Protein AF-A0A8T5A117-F1 (afdb_monomer)

Radius of gyration: 20.55 Å; Cα contacts (8 Å, |Δi|>4): 189; chains: 1; bounding box: 48×37×54 Å

Foldseek 3Di:
DDQPCPVQQVAADPVDGPGGSCLQQDFDCPDDDVVDPPCPPCVCVLVVLQVQLVVQQVVVVVVCVVCVVVADDCDDSCVQAVCSNLLSVLSNLVSVLSVRNGLNSVLVSLVSNLVSVLVLLLVLVVCCVVPPVVSVVSPQNYHHHDRPDNDPDPPCCHSNHCVVVVVSVVVSVVVSVVSVVVSSVVSVVVVVVVD

pLDDT: mean 84.21, std 13.89, range [40.34, 97.62]

Secondary structure (DSSP, 8-state):
---TTGGGGTSBPTTSTT-BGGGGG--------TTS-TTTTTHHHHHHHHHHHHHHHHHHHHHHHHHTTT----STHHHH-S-HHHHHHHHHHHHHHHHHT-HHHHHHHHHHHHHHHHHHHHHHHHHHHHHTHHHHHHHHHS-SS-TT------GGG-TTSHHHHHHHHHHHHHHHHHHHHHHHHHHHHHHHH--

Structure (mmCIF, N/CA/C/O backbone):
data_AF-A0A8T5A117-F1
#
_entry.id   AF-A0A8T5A117-F1
#
loop_
_atom_site.group_PDB
_atom_site.id
_atom_site.type_symbol
_atom_site.label_atom_id
_atom_site.label_alt_id
_atom_site.label_comp_id
_atom_site.label_asym_id
_atom_site.label_entity_id
_atom_site.label_seq_id
_atom_site.pdbx_PDB_ins_code
_atom_site.Cartn_x
_atom_site.Cartn_y
_atom_site.Cartn_z
_atom_site.occupancy
_atom_site.B_iso_or_equiv
_atom_site.auth_seq_id
_atom_site.auth_comp_id
_atom_site.auth_asym_id
_atom_site.auth_atom_id
_atom_site.pdbx_PDB_model_num
ATOM 1 N N . MET A 1 1 ? 26.649 10.281 -15.485 1.00 42.56 1 MET A N 1
ATOM 2 C CA . MET A 1 1 ? 25.608 9.638 -14.651 1.00 42.56 1 MET A CA 1
ATOM 3 C C . MET A 1 1 ? 26.294 8.700 -13.674 1.00 42.56 1 MET A C 1
ATOM 5 O O . MET A 1 1 ? 26.803 7.670 -14.094 1.00 42.56 1 MET A O 1
ATOM 9 N N . THR A 1 2 ? 26.410 9.084 -12.405 1.00 40.34 2 THR A N 1
ATOM 10 C CA . THR A 1 2 ? 26.960 8.217 -11.357 1.00 40.34 2 THR A CA 1
ATOM 11 C C . THR A 1 2 ? 25.886 7.212 -10.956 1.00 40.34 2 THR A C 1
ATOM 13 O O . THR A 1 2 ? 24.814 7.569 -10.475 1.00 40.34 2 THR A O 1
ATOM 16 N N . TRP A 1 3 ? 26.143 5.945 -11.258 1.00 54.72 3 TRP A N 1
ATOM 17 C CA . TRP A 1 3 ? 25.236 4.836 -11.001 1.00 54.72 3 TRP A CA 1
ATOM 18 C C . TRP A 1 3 ? 25.306 4.471 -9.515 1.00 54.72 3 TRP A C 1
ATOM 20 O O . TRP A 1 3 ? 26.365 4.027 -9.075 1.00 54.72 3 TRP A O 1
ATOM 30 N N . PRO A 1 4 ? 24.225 4.613 -8.729 1.00 59.66 4 PRO A N 1
ATOM 31 C CA . PRO A 1 4 ? 24.294 4.348 -7.291 1.00 59.66 4 PRO A CA 1
ATOM 32 C C . PRO A 1 4 ? 24.543 2.867 -6.948 1.00 59.66 4 PRO A C 1
ATOM 34 O O . PRO A 1 4 ? 24.926 2.563 -5.826 1.00 59.66 4 PRO A O 1
ATOM 37 N N . TRP A 1 5 ? 24.369 1.946 -7.908 1.00 70.56 5 TRP A N 1
ATOM 38 C CA . TRP A 1 5 ? 24.382 0.495 -7.675 1.00 70.56 5 TRP A CA 1
ATOM 39 C C . TRP A 1 5 ? 25.186 -0.280 -8.733 1.00 70.56 5 TRP A C 1
ATOM 41 O O . TRP A 1 5 ? 24.721 -1.285 -9.264 1.00 70.56 5 TRP A O 1
ATOM 51 N N . ALA A 1 6 ? 26.383 0.201 -9.087 1.00 70.00 6 ALA A N 1
ATOM 52 C CA . ALA A 1 6 ? 27.213 -0.411 -10.135 1.00 70.00 6 ALA A CA 1
ATOM 53 C C . ALA A 1 6 ? 27.535 -1.900 -9.887 1.00 70.00 6 ALA A C 1
ATOM 55 O O . ALA A 1 6 ? 27.584 -2.671 -10.840 1.00 70.00 6 ALA A O 1
ATOM 56 N N . TRP A 1 7 ? 27.652 -2.311 -8.620 1.00 76.00 7 TRP A N 1
ATOM 57 C CA . TRP A 1 7 ? 27.938 -3.692 -8.211 1.00 76.00 7 TRP A CA 1
ATOM 58 C C . TRP A 1 7 ? 26.859 -4.711 -8.625 1.00 76.00 7 TRP A C 1
ATOM 60 O O . TRP A 1 7 ? 27.153 -5.897 -8.731 1.00 76.00 7 TRP A O 1
ATOM 70 N N . LEU A 1 8 ? 25.622 -4.279 -8.918 1.00 78.12 8 LEU A N 1
ATOM 71 C CA . LEU A 1 8 ? 24.568 -5.173 -9.428 1.00 78.12 8 LEU A CA 1
ATOM 72 C C . LEU A 1 8 ? 24.847 -5.679 -10.848 1.00 78.12 8 LEU A C 1
ATOM 74 O O . LEU A 1 8 ? 24.236 -6.654 -11.279 1.00 78.12 8 LEU A O 1
ATOM 78 N N . ARG A 1 9 ? 25.755 -5.027 -11.584 1.00 74.31 9 ARG A N 1
ATOM 79 C CA . ARG A 1 9 ? 26.206 -5.498 -12.897 1.00 74.31 9 ARG A CA 1
ATOM 80 C C . ARG A 1 9 ? 26.969 -6.811 -12.802 1.00 74.31 9 ARG A C 1
ATOM 82 O O . ARG A 1 9 ? 26.847 -7.628 -13.708 1.00 74.31 9 ARG A O 1
ATOM 89 N N . ASP A 1 10 ? 27.716 -6.982 -11.721 1.00 80.69 10 ASP A N 1
ATOM 90 C CA . ASP A 1 10 ? 28.627 -8.108 -11.531 1.00 80.69 10 ASP A CA 1
ATOM 91 C C . ASP A 1 10 ? 27.956 -9.257 -10.765 1.00 80.69 10 ASP A C 1
ATOM 93 O O . ASP A 1 10 ? 28.516 -10.346 -10.661 1.00 80.69 10 ASP A O 1
ATOM 97 N N . LEU A 1 11 ? 26.740 -9.035 -10.244 1.00 83.06 11 LEU A N 1
ATOM 98 C CA . LEU A 1 11 ? 25.967 -10.065 -9.563 1.00 83.06 11 LEU A CA 1
ATOM 99 C C . LEU A 1 11 ? 25.191 -10.912 -10.588 1.00 83.06 11 LEU A C 1
ATOM 101 O O . LEU A 1 11 ? 24.299 -10.368 -11.253 1.00 83.06 11 LEU A O 1
ATOM 105 N N . PRO A 1 12 ? 25.484 -12.219 -10.713 1.00 81.88 12 PRO A N 1
ATOM 106 C CA . PRO A 1 12 ? 24.764 -13.089 -11.632 1.00 81.88 12 PRO A CA 1
ATOM 107 C C . PRO A 1 12 ? 23.305 -13.247 -11.195 1.00 81.88 12 PRO A C 1
ATOM 109 O O . PRO A 1 12 ? 23.007 -13.329 -10.001 1.00 81.88 12 PRO A O 1
ATOM 112 N N . ASP A 1 13 ? 22.394 -13.296 -12.164 1.00 82.06 13 ASP A N 1
ATOM 113 C CA . ASP A 1 13 ? 20.991 -13.604 -11.910 1.00 82.06 13 ASP A CA 1
ATOM 114 C C . ASP A 1 13 ? 20.868 -15.100 -11.541 1.00 82.06 13 ASP A C 1
ATOM 116 O O . ASP A 1 13 ? 21.205 -15.966 -12.354 1.00 82.06 13 ASP A O 1
ATOM 120 N N . PRO A 1 14 ? 20.409 -15.443 -10.322 1.00 81.56 14 PRO A N 1
ATOM 121 C CA . PRO A 1 14 ? 20.326 -16.832 -9.876 1.00 81.56 14 PRO A CA 1
ATOM 122 C C . PRO A 1 14 ? 19.284 -17.651 -10.650 1.00 81.56 14 PRO A C 1
ATOM 124 O O . PRO A 1 14 ? 19.336 -18.879 -10.620 1.00 81.56 14 PRO A O 1
ATOM 127 N N . LEU A 1 15 ? 18.332 -16.995 -11.320 1.00 79.56 15 LEU A N 1
ATOM 128 C CA . LEU A 1 15 ? 17.285 -17.650 -12.103 1.00 79.56 15 LEU A CA 1
ATOM 129 C C . LEU A 1 15 ? 17.668 -17.787 -13.584 1.00 79.56 15 LEU A C 1
ATOM 131 O O . LEU A 1 15 ? 17.101 -18.630 -14.279 1.00 79.56 15 LEU A O 1
ATOM 135 N N . HIS A 1 16 ? 18.629 -16.991 -14.064 1.00 78.44 16 HIS A N 1
ATOM 136 C CA . HIS A 1 16 ? 19.031 -16.936 -15.470 1.00 78.44 16 HIS A CA 1
ATOM 137 C C . HIS A 1 16 ? 20.563 -16.892 -15.621 1.00 78.44 16 HIS A C 1
ATOM 139 O O . HIS A 1 16 ? 21.166 -15.816 -15.580 1.00 78.44 16 HIS A O 1
ATOM 145 N N . PRO A 1 17 ? 21.212 -18.052 -15.841 1.00 77.25 17 PRO A N 1
ATOM 146 C CA . PRO A 1 17 ? 22.658 -18.123 -16.031 1.00 77.25 17 PRO A CA 1
ATOM 147 C C . PRO A 1 17 ? 23.132 -17.255 -17.206 1.00 77.25 17 PRO A C 1
ATOM 149 O O . PRO A 1 17 ? 22.614 -17.369 -18.315 1.00 77.25 17 PRO A O 1
ATOM 152 N N . GLY A 1 18 ? 24.142 -16.412 -16.970 1.00 75.69 18 GLY A N 1
ATOM 153 C CA . GLY A 1 18 ? 24.738 -15.532 -17.987 1.00 75.69 18 GLY A CA 1
ATOM 154 C C . GLY A 1 18 ? 24.174 -14.108 -18.024 1.00 75.69 18 GLY A C 1
ATOM 155 O O . GLY A 1 18 ? 24.723 -13.256 -18.721 1.00 75.69 18 GLY A O 1
ATOM 156 N N . GLU A 1 19 ? 23.133 -13.821 -17.245 1.00 80.12 19 GLU A N 1
ATOM 157 C CA . GLU A 1 19 ? 22.611 -12.469 -17.049 1.00 80.12 19 GLU A CA 1
ATOM 158 C C . GLU A 1 19 ? 22.973 -11.928 -15.664 1.00 80.12 19 GLU A C 1
ATOM 160 O O . GLU A 1 19 ? 23.354 -12.678 -14.765 1.00 80.12 19 GLU A O 1
ATOM 165 N N . SER A 1 20 ? 22.857 -10.611 -15.482 1.00 83.94 20 SER A N 1
ATOM 166 C CA . SER A 1 20 ? 23.067 -9.964 -14.188 1.00 83.94 20 SER A CA 1
ATOM 167 C C . SER A 1 20 ? 21.813 -9.273 -13.679 1.00 83.94 20 SER A C 1
ATOM 169 O O . SER A 1 20 ? 20.955 -8.840 -14.453 1.00 83.94 20 SER A O 1
ATOM 171 N N . LEU A 1 21 ? 21.743 -9.082 -12.360 1.00 83.62 21 LEU A N 1
ATOM 172 C CA . LEU A 1 21 ? 20.653 -8.361 -11.687 1.00 83.62 21 LEU A CA 1
ATOM 173 C C . LEU A 1 21 ? 20.571 -6.868 -12.050 1.00 83.62 21 LEU A C 1
ATOM 175 O O . LEU A 1 21 ? 19.737 -6.131 -11.522 1.00 83.62 21 LEU A O 1
ATOM 179 N N . TYR A 1 22 ? 21.406 -6.402 -12.975 1.00 81.75 22 TYR A N 1
ATOM 180 C CA . TYR A 1 22 ? 21.431 -5.029 -13.457 1.00 81.75 22 TYR A CA 1
ATOM 181 C C . TYR A 1 22 ? 20.071 -4.542 -13.982 1.00 81.75 22 TYR A C 1
ATOM 183 O O . TYR A 1 22 ? 19.750 -3.356 -13.848 1.00 81.75 22 TYR A O 1
ATOM 191 N N . TRP A 1 23 ? 19.240 -5.448 -14.512 1.00 82.69 23 TRP A N 1
ATOM 192 C CA . TRP A 1 23 ? 17.891 -5.133 -14.993 1.00 82.69 23 TRP A CA 1
ATOM 193 C C . TRP A 1 23 ? 17.005 -4.483 -13.914 1.00 82.69 23 TRP A C 1
ATOM 195 O O . TRP A 1 23 ? 16.170 -3.645 -14.247 1.00 82.69 23 TRP A O 1
ATOM 205 N N . LEU A 1 24 ? 17.243 -4.751 -12.622 1.00 83.44 24 LEU A N 1
ATOM 206 C CA . LEU A 1 24 ? 16.527 -4.122 -11.501 1.00 83.44 24 LEU A CA 1
ATOM 207 C C . LEU A 1 24 ? 16.692 -2.598 -11.444 1.00 83.44 24 LEU A C 1
ATOM 209 O O . LEU A 1 24 ? 15.830 -1.884 -10.923 1.00 83.44 24 LEU A O 1
ATOM 213 N N . THR A 1 25 ? 17.815 -2.107 -11.965 1.00 81.00 25 THR A N 1
ATOM 214 C CA . THR A 1 25 ? 18.187 -0.688 -11.954 1.00 81.00 25 THR A CA 1
ATOM 215 C C . THR A 1 25 ? 17.845 0.035 -13.246 1.00 81.00 25 THR A C 1
ATOM 217 O O . THR A 1 25 ? 18.015 1.254 -13.306 1.00 81.00 25 THR A O 1
ATOM 220 N N . TYR A 1 26 ? 17.360 -0.695 -14.256 1.00 77.38 26 TYR A N 1
ATOM 221 C CA . TYR A 1 26 ? 17.011 -0.131 -15.549 1.00 77.38 26 TYR A CA 1
ATOM 222 C C . TYR A 1 26 ? 15.948 0.952 -15.362 1.00 77.38 26 TYR A C 1
ATOM 224 O O . TYR A 1 26 ? 14.815 0.680 -14.966 1.00 77.38 26 TYR A O 1
ATOM 232 N N . ALA A 1 27 ? 16.348 2.200 -15.594 1.00 70.06 27 ALA A N 1
ATOM 233 C CA . ALA A 1 27 ? 15.443 3.331 -15.595 1.00 70.06 27 ALA A CA 1
ATOM 234 C C . ALA A 1 27 ? 14.897 3.475 -17.011 1.00 70.06 27 ALA A C 1
ATOM 236 O O . ALA A 1 27 ? 15.657 3.718 -17.949 1.00 70.06 27 ALA A O 1
ATOM 237 N N . VAL A 1 28 ? 13.585 3.317 -17.169 1.00 66.31 28 VAL A N 1
ATOM 238 C CA . VAL A 1 28 ? 12.944 3.488 -18.472 1.00 66.31 28 VAL A CA 1
ATOM 239 C C . VAL A 1 28 ? 13.025 4.966 -18.863 1.00 66.31 28 VAL A C 1
ATOM 241 O O . VAL A 1 28 ? 12.300 5.813 -18.343 1.00 66.31 28 VAL A O 1
ATOM 244 N N . HIS A 1 29 ? 13.941 5.292 -19.772 1.00 60.66 29 HIS A N 1
ATOM 245 C CA . HIS A 1 29 ? 14.070 6.620 -20.362 1.00 60.66 29 HIS A CA 1
ATOM 246 C C . HIS A 1 29 ? 13.230 6.678 -21.640 1.00 60.66 29 HIS A C 1
ATOM 248 O O . HIS A 1 29 ? 13.731 6.458 -22.735 1.00 60.66 29 HIS A O 1
ATOM 254 N N . LEU A 1 30 ? 11.928 6.952 -21.510 1.00 56.47 30 LEU A N 1
ATOM 255 C CA . LEU A 1 30 ? 11.085 7.281 -22.670 1.00 56.47 30 LEU A CA 1
ATOM 256 C C . LEU A 1 30 ? 11.658 8.553 -23.312 1.00 56.47 30 LEU A C 1
ATOM 258 O O . LEU A 1 30 ? 11.729 9.545 -22.606 1.00 56.47 30 LEU A O 1
ATOM 262 N N . GLY A 1 31 ? 12.131 8.542 -24.560 1.00 49.09 31 GLY A N 1
ATOM 263 C CA . GLY A 1 31 ? 12.836 9.684 -25.171 1.00 49.09 31 GLY A CA 1
ATOM 264 C C . GLY A 1 31 ? 12.087 11.026 -25.088 1.00 49.09 31 GLY A C 1
ATOM 265 O O . GLY A 1 31 ? 10.868 11.067 -24.918 1.00 49.09 31 GLY A O 1
ATOM 266 N N . ASP A 1 32 ? 12.820 12.135 -25.194 1.00 50.19 32 ASP A N 1
ATOM 267 C CA . ASP A 1 32 ? 12.253 13.487 -25.186 1.00 50.19 32 ASP A CA 1
ATOM 268 C C . ASP A 1 32 ? 11.422 13.723 -26.459 1.00 50.19 32 ASP A C 1
ATOM 270 O O . ASP A 1 32 ? 11.935 14.120 -27.501 1.00 50.19 32 ASP A O 1
ATOM 274 N N . SER A 1 33 ? 10.117 13.444 -26.401 1.00 50.78 33 SER A N 1
ATOM 275 C CA . SER A 1 33 ? 9.189 13.785 -27.480 1.00 50.78 33 SER A CA 1
ATOM 276 C C . SER A 1 33 ? 8.900 15.299 -27.461 1.00 50.78 33 SER A C 1
ATOM 278 O O . SER A 1 33 ? 8.363 15.778 -26.457 1.00 50.78 33 SER A O 1
ATOM 280 N N . PRO A 1 34 ? 9.160 16.055 -28.547 1.00 52.06 34 PRO A N 1
ATOM 281 C CA . PRO A 1 34 ? 8.985 17.515 -28.589 1.00 52.06 34 PRO A CA 1
ATOM 282 C C . PRO A 1 34 ? 7.540 17.999 -28.373 1.00 52.06 34 PRO A C 1
ATOM 284 O O . PRO A 1 34 ? 7.316 19.163 -28.065 1.00 52.06 34 PRO A O 1
ATOM 287 N N . LEU A 1 35 ? 6.555 17.114 -28.552 1.00 49.84 35 LEU A N 1
ATOM 288 C CA . LEU A 1 35 ? 5.125 17.437 -28.497 1.00 49.84 35 LEU A CA 1
ATOM 289 C C . LEU A 1 35 ? 4.527 17.394 -27.079 1.00 49.84 35 LEU A C 1
ATOM 291 O O . LEU A 1 35 ? 3.438 17.918 -26.867 1.00 49.84 35 LEU A O 1
ATOM 295 N N . LEU A 1 36 ? 5.219 16.793 -26.106 1.00 46.81 36 LEU A N 1
ATOM 296 C CA . LEU A 1 36 ? 4.757 16.664 -24.719 1.00 46.81 36 LEU A CA 1
ATOM 297 C C . LEU A 1 36 ? 5.886 17.087 -23.766 1.00 46.81 36 LEU A C 1
ATOM 299 O O . LEU A 1 36 ? 6.664 16.238 -23.321 1.00 46.81 36 LEU A O 1
ATOM 303 N N . PRO A 1 37 ? 6.015 18.392 -23.456 1.00 45.44 37 PRO A N 1
ATOM 304 C CA . PRO A 1 37 ? 7.042 18.862 -22.543 1.00 45.44 37 PRO A CA 1
ATOM 305 C C . PRO A 1 37 ? 6.820 18.271 -21.144 1.00 45.44 37 PRO A C 1
ATOM 307 O O . PRO A 1 37 ? 5.696 17.977 -20.735 1.00 45.44 37 PRO A O 1
ATOM 310 N N . SER A 1 38 ? 7.935 18.097 -20.439 1.00 49.31 38 SER A N 1
ATOM 311 C CA . SER A 1 38 ? 8.196 17.465 -19.130 1.00 49.31 38 SER A CA 1
ATOM 312 C C . SER A 1 38 ? 7.119 17.481 -18.025 1.00 49.31 38 SER A C 1
ATOM 314 O O . SER A 1 38 ? 7.213 16.675 -17.102 1.00 49.31 38 SER A O 1
ATOM 316 N N . LEU A 1 39 ? 6.085 18.318 -18.104 1.00 42.50 39 LEU A N 1
ATOM 317 C CA . LEU A 1 39 ? 4.919 18.319 -17.214 1.00 42.50 39 LEU A CA 1
ATOM 318 C C . LEU A 1 39 ? 3.983 17.111 -17.424 1.00 42.50 39 LEU A C 1
ATOM 320 O O . LEU A 1 39 ? 3.359 16.660 -16.467 1.00 42.50 39 LEU A O 1
ATOM 324 N N . PHE A 1 40 ? 3.904 16.552 -18.638 1.00 47.09 40 PHE A N 1
ATOM 325 C CA . PHE A 1 40 ? 2.888 15.547 -19.007 1.00 47.09 40 PHE A CA 1
ATOM 326 C C . PHE A 1 40 ? 3.376 14.087 -19.046 1.00 47.09 40 PHE A C 1
ATOM 328 O O . PHE A 1 40 ? 2.589 13.189 -19.334 1.00 47.09 40 PHE A O 1
ATOM 335 N N . ARG A 1 41 ? 4.660 13.821 -18.759 1.00 56.53 41 ARG A N 1
ATOM 336 C CA . ARG A 1 41 ? 5.264 12.493 -18.996 1.00 56.53 41 ARG A CA 1
ATOM 337 C C . ARG A 1 41 ? 4.759 11.413 -18.036 1.00 56.53 41 ARG A C 1
ATOM 339 O O . ARG A 1 41 ? 4.473 10.328 -18.501 1.00 56.53 41 ARG A O 1
ATOM 346 N N . TRP A 1 42 ? 4.635 11.750 -16.752 1.00 57.16 42 TRP A N 1
ATOM 347 C CA . TRP A 1 42 ? 4.055 10.999 -15.611 1.00 57.16 42 TRP A CA 1
ATOM 348 C C . TRP A 1 42 ? 3.937 11.925 -14.380 1.00 57.16 42 TRP A C 1
ATOM 350 O O . TRP A 1 42 ? 3.168 11.617 -13.474 1.00 57.16 42 TRP A O 1
ATOM 360 N N . GLY A 1 43 ? 4.619 13.089 -14.419 1.00 64.69 43 GLY A N 1
ATOM 361 C CA . GLY A 1 43 ? 4.720 14.122 -13.380 1.00 64.69 43 GLY A CA 1
ATOM 362 C C . GLY A 1 43 ? 3.426 14.430 -12.640 1.00 64.69 43 GLY A C 1
ATOM 363 O O . GLY A 1 43 ? 3.424 14.513 -11.414 1.00 64.69 43 GLY A O 1
ATOM 364 N N . VAL A 1 44 ? 2.314 14.571 -13.365 1.00 78.50 44 VAL A N 1
ATOM 365 C CA . VAL A 1 44 ? 1.003 14.821 -12.750 1.00 78.50 44 VAL A CA 1
ATOM 366 C C . VAL A 1 44 ? 0.523 13.611 -11.952 1.00 78.50 44 VAL A C 1
ATOM 368 O O . VAL A 1 44 ? 0.051 13.796 -10.838 1.00 78.50 44 VAL A O 1
ATOM 371 N N . LEU A 1 45 ? 0.668 12.383 -12.463 1.00 85.69 45 LEU A N 1
ATOM 372 C CA . LEU A 1 45 ? 0.214 11.176 -11.770 1.00 85.69 45 LEU A CA 1
ATOM 373 C C . LEU A 1 45 ? 1.078 10.863 -10.547 1.00 85.69 45 LEU A C 1
ATOM 375 O O . LEU A 1 45 ? 0.529 10.661 -9.466 1.00 85.69 45 LEU A O 1
ATOM 379 N N . ASP A 1 46 ? 2.407 10.827 -10.682 1.00 85.06 46 ASP A N 1
ATOM 380 C CA . ASP A 1 46 ? 3.276 10.534 -9.537 1.00 85.06 46 ASP A CA 1
ATOM 381 C C . ASP A 1 46 ? 3.192 11.631 -8.472 1.00 85.06 46 ASP A C 1
ATOM 383 O O . ASP A 1 46 ? 3.138 11.323 -7.278 1.00 85.06 46 ASP A O 1
ATOM 387 N N . SER A 1 47 ? 3.094 12.900 -8.882 1.00 87.88 47 SER A N 1
ATOM 388 C CA . SER A 1 47 ? 2.894 14.004 -7.942 1.00 87.88 47 SER A CA 1
ATOM 389 C C . SER A 1 47 ? 1.513 13.951 -7.308 1.00 87.88 47 SER A C 1
ATOM 391 O O . SER A 1 47 ? 1.422 14.117 -6.097 1.00 87.88 47 SER A O 1
ATOM 393 N N . ALA A 1 48 ? 0.453 13.653 -8.067 1.00 91.44 48 ALA A N 1
ATOM 394 C CA . ALA A 1 48 ? -0.889 13.489 -7.515 1.00 91.44 48 ALA A CA 1
ATOM 395 C C . ALA A 1 48 ? -0.928 12.353 -6.490 1.00 91.44 48 ALA A C 1
ATOM 397 O O . ALA A 1 48 ? -1.403 12.568 -5.381 1.00 91.44 48 ALA A O 1
ATOM 398 N N . LEU A 1 49 ? -0.375 11.177 -6.808 1.00 93.38 49 LEU A N 1
ATOM 399 C CA . LEU A 1 49 ? -0.291 10.044 -5.881 1.00 93.38 49 LEU A CA 1
ATOM 400 C C . LEU A 1 49 ? 0.511 10.394 -4.624 1.00 93.38 49 LEU A C 1
ATOM 402 O O . LEU A 1 49 ? 0.072 10.105 -3.511 1.00 93.38 49 LEU A O 1
ATOM 406 N N . THR A 1 50 ? 1.657 11.057 -4.791 1.00 93.31 50 THR A N 1
ATOM 407 C CA . THR A 1 50 ? 2.528 11.444 -3.675 1.00 93.31 50 THR A CA 1
ATOM 408 C C . THR A 1 50 ? 1.859 12.485 -2.780 1.00 93.31 50 THR A C 1
ATOM 410 O O . THR A 1 50 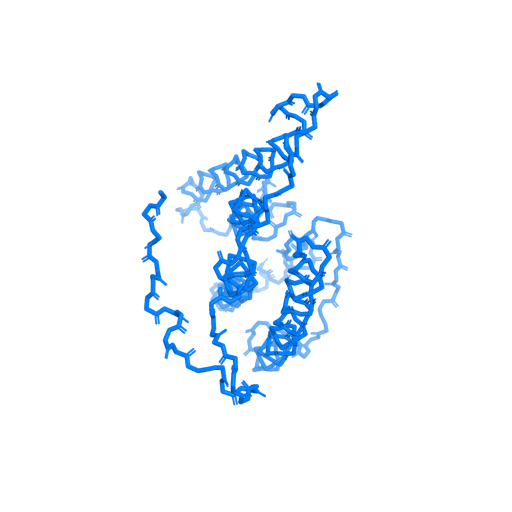? 1.844 12.321 -1.561 1.00 93.31 50 THR A O 1
ATOM 413 N N . VAL A 1 51 ? 1.279 13.542 -3.356 1.00 95.19 51 VAL A N 1
ATOM 414 C CA . VAL A 1 51 ? 0.596 14.615 -2.617 1.00 95.19 51 VAL A CA 1
ATOM 415 C C . VAL A 1 51 ? -0.668 14.086 -1.946 1.00 95.19 51 VAL A C 1
ATOM 417 O O . VAL A 1 51 ? -0.859 14.324 -0.757 1.00 95.19 51 VAL A O 1
ATOM 420 N N . LEU A 1 52 ? -1.494 13.317 -2.661 1.00 95.94 52 LEU A N 1
ATOM 421 C CA . LEU A 1 52 ? -2.707 12.715 -2.110 1.00 95.94 52 LEU A CA 1
ATOM 422 C C . LEU A 1 52 ? -2.376 11.736 -0.979 1.00 95.94 52 LEU A C 1
ATOM 424 O O . LEU A 1 52 ? -2.967 11.819 0.095 1.00 95.94 52 LEU A O 1
ATOM 428 N N . GLY A 1 53 ? -1.405 10.843 -1.191 1.00 96.25 53 GLY A N 1
ATOM 429 C CA . GLY A 1 53 ? -0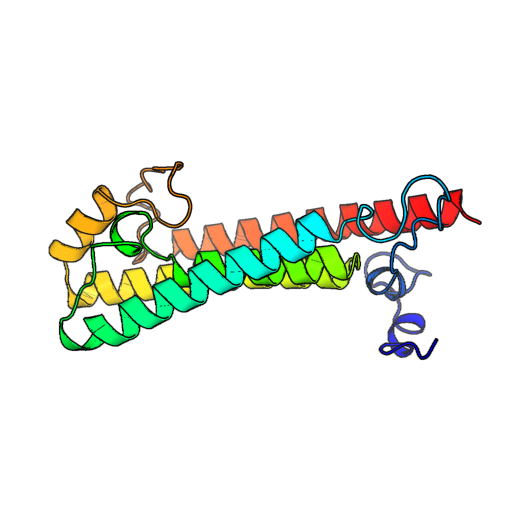.943 9.904 -0.172 1.00 96.25 53 GLY A CA 1
ATOM 430 C C . GLY A 1 53 ? -0.396 10.616 1.066 1.00 96.25 53 GLY A C 1
ATOM 431 O O . GLY A 1 53 ? -0.760 10.264 2.188 1.00 96.25 53 GLY A O 1
ATOM 432 N N . SER A 1 54 ? 0.398 11.675 0.867 1.00 97.31 54 SER A N 1
ATOM 433 C CA . SER A 1 54 ? 0.923 12.514 1.953 1.00 97.31 54 SER A CA 1
ATOM 434 C C . SER A 1 54 ? -0.197 13.201 2.728 1.00 97.31 54 SER A C 1
ATOM 436 O O . SER A 1 54 ? -0.208 13.150 3.954 1.00 97.31 54 SER A O 1
ATOM 438 N N . ALA A 1 55 ? -1.157 13.813 2.031 1.00 97.31 55 ALA A N 1
ATOM 439 C CA . ALA A 1 55 ? -2.286 14.495 2.651 1.00 97.31 55 ALA A CA 1
ATOM 440 C C . ALA A 1 55 ? -3.128 13.524 3.488 1.00 97.31 55 ALA A C 1
ATOM 442 O O . ALA A 1 55 ? -3.384 13.795 4.659 1.00 97.31 55 ALA A O 1
ATOM 443 N N . ILE A 1 56 ? -3.480 12.357 2.932 1.00 96.31 56 ILE A N 1
ATOM 444 C CA . ILE A 1 56 ? -4.220 11.312 3.653 1.00 96.31 56 ILE A CA 1
ATOM 445 C C . ILE A 1 56 ? -3.442 10.856 4.889 1.00 96.31 56 ILE A C 1
ATOM 447 O O . ILE A 1 56 ? -4.016 10.800 5.977 1.00 96.31 56 ILE A O 1
ATOM 451 N N . PHE A 1 57 ? -2.146 10.556 4.743 1.00 97.31 57 PHE A N 1
ATOM 452 C CA . PHE A 1 57 ? -1.306 10.121 5.857 1.00 97.31 57 PHE A CA 1
ATOM 453 C C . PHE A 1 57 ? -1.249 11.177 6.962 1.00 97.31 57 PHE A C 1
ATOM 455 O O . PHE A 1 57 ? -1.544 10.860 8.111 1.00 97.31 57 PHE A O 1
ATOM 462 N N . ILE A 1 58 ? -0.934 12.429 6.621 1.00 97.62 58 ILE A N 1
ATOM 463 C CA . ILE A 1 58 ? -0.818 13.527 7.588 1.00 97.62 58 ILE A CA 1
ATOM 464 C C . ILE A 1 58 ? -2.155 13.747 8.295 1.00 97.62 58 ILE A C 1
ATOM 466 O O . ILE A 1 58 ? -2.198 13.782 9.522 1.00 97.62 58 ILE A O 1
ATOM 470 N N . SER A 1 59 ? -3.262 13.848 7.557 1.00 96.31 59 SER A N 1
ATOM 471 C CA . SER A 1 59 ? -4.584 14.054 8.154 1.00 96.31 59 SER A CA 1
ATOM 472 C C . SER A 1 59 ? -4.989 12.900 9.075 1.00 96.31 59 SER A C 1
ATOM 474 O O . SER A 1 59 ? -5.477 13.141 10.180 1.00 96.31 59 SER A O 1
ATOM 476 N N . ALA A 1 60 ? -4.757 11.652 8.663 1.00 95.12 60 ALA A N 1
ATOM 477 C CA . ALA A 1 60 ? -5.058 10.472 9.466 1.00 95.12 60 ALA A CA 1
ATOM 478 C C . ALA A 1 60 ? -4.163 10.362 10.708 1.00 95.12 60 ALA A C 1
ATOM 480 O O . ALA A 1 60 ? -4.636 10.012 11.788 1.00 95.12 60 ALA A O 1
ATOM 481 N N . PHE A 1 61 ? -2.881 10.694 10.570 1.00 95.31 61 PHE A N 1
ATOM 482 C CA . PHE A 1 61 ? -1.921 10.695 11.665 1.00 95.31 61 PHE A CA 1
ATOM 483 C C . PHE A 1 61 ? -2.248 11.775 12.698 1.00 95.31 61 PHE A C 1
ATOM 485 O O . PHE A 1 61 ? -2.271 11.499 13.893 1.00 95.31 61 PHE A O 1
ATOM 492 N N . LEU A 1 62 ? -2.604 12.982 12.253 1.00 95.12 62 LEU A N 1
ATOM 493 C CA . LEU A 1 62 ? -3.055 14.055 13.141 1.00 95.12 62 LEU A CA 1
ATOM 494 C C . LEU A 1 62 ? -4.365 13.704 13.855 1.00 95.12 62 LEU A C 1
ATOM 496 O O . LEU A 1 62 ? -4.506 13.994 15.042 1.00 95.12 62 LEU A O 1
ATOM 500 N N . ALA A 1 63 ? -5.319 13.076 13.160 1.00 92.88 63 ALA A N 1
ATOM 501 C CA . ALA A 1 63 ? -6.557 12.602 13.778 1.00 92.88 63 ALA A CA 1
ATOM 502 C C . ALA A 1 63 ? -6.275 11.550 14.861 1.00 92.88 63 ALA A C 1
ATOM 504 O O . ALA A 1 63 ? -6.823 11.626 15.960 1.00 92.88 63 ALA A O 1
ATOM 505 N N . TRP A 1 64 ? -5.362 10.621 14.581 1.00 93.25 64 TRP A N 1
ATOM 506 C CA . TRP A 1 64 ? -4.926 9.618 15.546 1.00 93.25 64 TRP A CA 1
ATOM 507 C C . TRP A 1 64 ? -4.225 10.225 16.759 1.00 93.25 64 TRP A C 1
ATOM 509 O O . TRP A 1 64 ? -4.588 9.902 17.883 1.00 93.25 64 TRP A O 1
ATOM 519 N N . LEU A 1 65 ? -3.292 11.161 16.556 1.00 92.62 65 LEU A N 1
ATOM 520 C CA . LEU A 1 65 ? -2.605 11.854 17.650 1.00 92.62 65 LEU A CA 1
ATOM 521 C C . LEU A 1 65 ? -3.577 12.586 18.582 1.00 92.62 65 LEU A C 1
ATOM 523 O O . LEU A 1 65 ? -3.368 12.611 19.792 1.00 92.62 65 LEU A O 1
ATOM 527 N N . LYS A 1 66 ? -4.643 13.177 18.033 1.00 90.62 66 LYS A N 1
ATOM 528 C CA . LYS A 1 66 ? -5.679 13.839 18.837 1.00 90.62 66 LYS A CA 1
ATOM 529 C C . LYS A 1 66 ? -6.508 12.830 19.633 1.00 90.62 66 LYS A C 1
ATOM 531 O O . LYS A 1 66 ? -6.718 13.032 20.824 1.00 90.62 66 LYS A O 1
ATOM 536 N N . GLY A 1 67 ? -6.933 11.738 18.998 1.00 85.44 67 GLY A N 1
ATOM 537 C CA . GLY A 1 67 ? -7.815 10.745 19.616 1.00 85.44 67 GLY A CA 1
ATOM 538 C C . GLY A 1 67 ? -7.110 9.653 20.428 1.00 85.44 67 GLY A C 1
ATOM 539 O O . GLY A 1 67 ? -7.784 8.885 21.109 1.00 85.44 67 GLY A O 1
ATOM 540 N N . MET A 1 68 ? 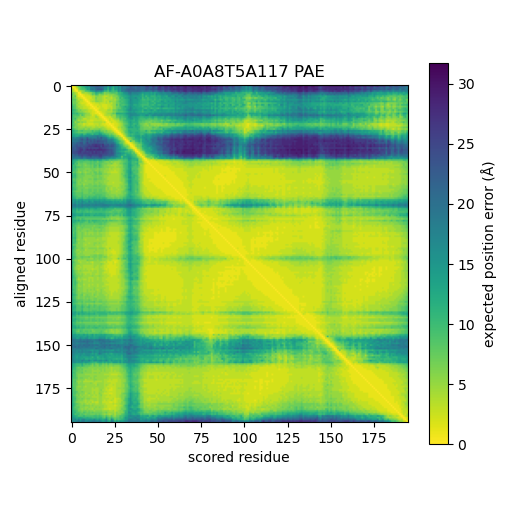-5.773 9.564 20.415 1.00 83.94 68 MET A N 1
ATOM 541 C CA . MET A 1 68 ? -5.046 8.466 21.078 1.00 83.94 68 MET A CA 1
ATOM 542 C C . MET A 1 68 ? -5.298 8.392 22.592 1.00 83.94 68 MET A C 1
ATOM 544 O O . MET A 1 68 ? -5.196 7.318 23.181 1.00 83.94 68 MET A O 1
ATOM 548 N N . LYS A 1 69 ? -5.635 9.522 23.230 1.00 82.88 69 LYS A N 1
ATOM 549 C CA . LYS A 1 69 ? -5.978 9.586 24.661 1.00 82.88 69 LYS A CA 1
ATOM 550 C C . LYS A 1 69 ? -7.427 9.182 24.950 1.00 82.88 69 LYS A C 1
ATOM 552 O O . LYS A 1 69 ? -7.734 8.801 26.073 1.00 82.88 69 LYS A O 1
ATOM 557 N N . GLU A 1 70 ? -8.300 9.267 23.951 1.00 80.44 70 GLU A N 1
ATOM 558 C CA . GLU A 1 70 ? -9.743 9.012 24.062 1.00 80.44 70 GLU A CA 1
ATOM 559 C C . GLU A 1 70 ? -10.095 7.537 23.795 1.00 80.44 70 GLU A C 1
ATOM 561 O O . GLU A 1 70 ? -11.192 7.075 24.113 1.00 80.44 70 GLU A O 1
ATOM 566 N N . GLY A 1 71 ? -9.144 6.762 23.263 1.00 87.12 71 GLY A N 1
ATOM 567 C CA . GLY A 1 71 ? -9.277 5.329 23.029 1.00 87.12 71 GLY A CA 1
ATOM 568 C C . GLY A 1 71 ? -9.584 4.995 21.571 1.00 87.12 71 GLY A C 1
ATOM 569 O O . GLY A 1 71 ? -8.835 5.370 20.674 1.00 87.12 71 GLY A O 1
ATOM 570 N N . LEU A 1 72 ? -10.644 4.217 21.325 1.00 90.06 72 LEU A N 1
ATOM 571 C CA . LEU A 1 72 ? -10.956 3.720 19.983 1.00 90.06 72 LEU A CA 1
ATOM 572 C C . LEU A 1 72 ? -11.567 4.826 19.107 1.00 90.06 72 LEU A C 1
ATOM 574 O O . LEU A 1 72 ? -12.697 5.252 19.339 1.00 90.06 72 LEU A O 1
ATOM 578 N N . ILE A 1 73 ? -10.843 5.232 18.063 1.00 91.81 73 ILE A N 1
ATOM 579 C CA . ILE A 1 73 ? -11.273 6.250 17.096 1.00 91.81 73 ILE A CA 1
ATOM 580 C C . ILE A 1 73 ? -12.038 5.579 15.949 1.00 91.81 73 ILE A C 1
ATOM 582 O O . ILE A 1 73 ? -11.486 4.737 15.243 1.00 91.81 73 ILE A O 1
ATOM 586 N N . THR A 1 74 ? -13.297 5.969 15.741 1.00 91.75 74 THR A N 1
ATOM 587 C CA . THR A 1 74 ? -14.188 5.371 14.722 1.00 91.75 74 THR A CA 1
ATOM 588 C C . THR A 1 74 ? -14.853 6.387 13.789 1.00 91.75 74 THR A C 1
ATOM 590 O O . THR A 1 74 ? -15.688 6.017 12.971 1.00 91.75 74 THR A O 1
ATOM 593 N N . HIS A 1 75 ? -14.506 7.672 13.896 1.00 89.56 75 HIS A N 1
ATOM 594 C CA . HIS A 1 75 ? -15.129 8.764 13.142 1.00 89.56 75 HIS A CA 1
ATOM 595 C C . HIS A 1 75 ? -14.134 9.461 12.197 1.00 89.56 75 HIS A C 1
ATOM 597 O O . HIS A 1 75 ? -12.929 9.198 12.213 1.00 89.56 75 HIS A O 1
ATOM 603 N N . GLY A 1 76 ? -14.635 10.349 11.333 1.00 89.88 76 GLY A N 1
ATOM 604 C CA . GLY A 1 76 ? -13.815 11.050 10.340 1.00 89.88 76 GLY A CA 1
ATOM 605 C C . GLY A 1 76 ? -13.191 10.084 9.327 1.00 89.88 76 GLY A C 1
ATOM 606 O O . GLY A 1 76 ? -13.876 9.207 8.804 1.00 89.88 76 GLY A O 1
ATOM 607 N N . LEU A 1 77 ? -11.882 10.207 9.075 1.00 91.25 77 LEU A N 1
ATOM 608 C CA . LEU A 1 77 ? -11.159 9.304 8.163 1.00 91.25 77 LEU A CA 1
ATOM 609 C C . LEU A 1 77 ? -11.208 7.839 8.618 1.00 91.25 77 LEU A C 1
ATOM 611 O O . LEU A 1 77 ? -11.302 6.948 7.777 1.00 91.25 77 LEU A O 1
ATOM 615 N N . TYR A 1 78 ? -11.212 7.603 9.933 1.00 91.75 78 TYR A N 1
ATOM 616 C CA . TYR A 1 78 ? -11.367 6.269 10.512 1.00 91.75 78 TYR A CA 1
ATOM 617 C C . TYR A 1 78 ? -12.794 5.725 10.342 1.00 91.75 78 TYR A C 1
ATOM 619 O O . TYR A 1 78 ? -12.994 4.523 10.278 1.00 91.75 78 TYR A O 1
ATOM 627 N N . GLY A 1 79 ? -13.800 6.586 10.171 1.00 90.62 79 GLY A N 1
ATOM 628 C CA . GLY A 1 79 ? -15.153 6.147 9.808 1.00 90.62 79 GLY A CA 1
ATOM 629 C C . GLY A 1 79 ? -15.278 5.701 8.346 1.00 90.62 79 GLY A C 1
ATOM 630 O O . GLY A 1 79 ? -16.150 4.903 8.018 1.00 90.62 79 GLY A O 1
ATOM 631 N N . ALA A 1 80 ? -14.404 6.190 7.461 1.00 91.44 80 ALA A N 1
ATOM 632 C CA . ALA A 1 80 ? -14.414 5.825 6.044 1.00 91.44 80 ALA A CA 1
ATOM 633 C C . ALA A 1 80 ? -13.641 4.527 5.768 1.00 91.44 80 ALA A C 1
ATOM 635 O O . ALA A 1 80 ? -14.093 3.685 4.993 1.00 91.44 80 ALA A O 1
ATOM 636 N N . VAL A 1 81 ? -12.471 4.367 6.389 1.00 93.00 81 VAL A N 1
ATOM 637 C CA . VAL A 1 81 ? -11.621 3.171 6.300 1.00 93.00 81 VAL A CA 1
ATOM 638 C C . VAL A 1 81 ? -10.941 2.938 7.643 1.00 93.00 81 VAL A C 1
ATOM 640 O O . VAL A 1 81 ? -10.609 3.892 8.337 1.00 93.00 81 VAL A O 1
ATOM 643 N N . ARG A 1 82 ? -10.674 1.681 8.008 1.00 93.81 82 ARG A N 1
ATOM 644 C CA . ARG A 1 82 ? -10.085 1.368 9.323 1.00 93.81 82 ARG A CA 1
ATOM 645 C C . ARG A 1 82 ? -8.621 1.779 9.452 1.00 93.81 82 ARG A C 1
ATOM 647 O O . ARG A 1 82 ? -8.174 2.079 10.553 1.00 93.81 82 ARG A O 1
ATOM 654 N N . HIS A 1 83 ? -7.903 1.816 8.330 1.00 94.56 83 HIS A N 1
ATOM 655 C CA . HIS A 1 83 ? -6.455 2.041 8.267 1.00 94.56 83 HIS A CA 1
ATOM 656 C C . HIS A 1 83 ? -6.061 3.180 7.306 1.00 94.56 83 HIS A C 1
ATOM 658 O O . HIS A 1 83 ? -5.313 2.955 6.348 1.00 94.56 83 HIS A O 1
ATOM 664 N N . PRO A 1 84 ? -6.547 4.419 7.520 1.00 95.50 84 PRO A N 1
ATOM 665 C CA . PRO A 1 84 ? -6.327 5.525 6.588 1.00 95.50 84 PRO A CA 1
ATOM 666 C C . PRO A 1 84 ? -4.854 5.954 6.514 1.00 95.50 84 PRO A C 1
ATOM 668 O O . PRO A 1 84 ? -4.380 6.327 5.445 1.00 95.50 84 PRO A O 1
ATOM 671 N N . GLN A 1 85 ? -4.099 5.842 7.614 1.00 95.69 85 GLN A N 1
ATOM 672 C CA . GLN A 1 85 ? -2.663 6.154 7.628 1.00 95.69 85 GLN A CA 1
ATOM 673 C C . GLN A 1 85 ? -1.875 5.241 6.684 1.00 95.69 85 GLN A C 1
ATOM 675 O O . GLN A 1 85 ? -1.098 5.716 5.857 1.00 95.69 85 GLN A O 1
ATOM 680 N N . TYR A 1 86 ? -2.110 3.930 6.777 1.00 96.56 86 TYR A N 1
ATOM 681 C CA . TYR A 1 86 ? -1.453 2.948 5.920 1.00 96.56 86 TYR A CA 1
ATOM 682 C C . TYR A 1 86 ? -1.856 3.117 4.456 1.00 96.56 86 TYR A C 1
ATOM 684 O O . TYR A 1 86 ? -0.992 3.038 3.587 1.00 96.56 86 TYR A O 1
ATOM 692 N N . LEU A 1 87 ? -3.126 3.438 4.175 1.00 95.69 87 LEU A N 1
ATOM 693 C CA . LEU A 1 87 ? -3.559 3.795 2.823 1.00 95.69 87 LEU A CA 1
ATOM 694 C C . LEU A 1 87 ? -2.749 4.981 2.269 1.00 95.69 87 LEU A C 1
ATOM 696 O O . LEU A 1 87 ? -2.256 4.911 1.144 1.00 95.69 87 LEU A O 1
ATOM 700 N N . GLY A 1 88 ? -2.566 6.037 3.067 1.00 96.31 88 GLY A N 1
ATOM 701 C CA . GLY A 1 88 ? -1.748 7.191 2.692 1.00 96.31 88 GLY A CA 1
ATOM 702 C C . GLY A 1 88 ? -0.298 6.815 2.369 1.00 96.31 88 GLY A C 1
ATOM 703 O O . GLY A 1 88 ? 0.219 7.207 1.325 1.00 96.31 88 GLY A O 1
ATOM 704 N N . LEU A 1 89 ? 0.337 5.986 3.206 1.00 97.25 89 LEU A N 1
ATOM 705 C CA . LEU A 1 89 ? 1.714 5.513 2.992 1.00 97.25 89 LEU A CA 1
ATOM 706 C C . LEU A 1 89 ? 1.856 4.630 1.744 1.00 97.25 89 LEU A C 1
ATOM 708 O O . LEU A 1 89 ? 2.836 4.755 1.006 1.00 97.25 89 LEU A O 1
ATOM 712 N N . ILE A 1 90 ? 0.876 3.766 1.473 1.00 97.12 90 ILE A N 1
ATOM 713 C CA . ILE A 1 90 ? 0.845 2.925 0.268 1.00 97.12 90 ILE A CA 1
ATOM 714 C C . ILE A 1 90 ? 0.747 3.794 -0.992 1.00 97.12 90 ILE A C 1
ATOM 716 O O . ILE A 1 90 ? 1.473 3.552 -1.955 1.00 97.12 90 ILE A O 1
ATOM 720 N N . LEU A 1 91 ? -0.111 4.820 -0.992 1.00 96.50 91 LEU A N 1
ATOM 721 C CA . LEU A 1 91 ? -0.262 5.737 -2.129 1.00 96.50 91 LEU A CA 1
ATOM 722 C C . LEU A 1 91 ? 0.973 6.624 -2.327 1.00 96.50 91 LEU A C 1
ATOM 724 O O . LEU A 1 91 ? 1.441 6.792 -3.452 1.00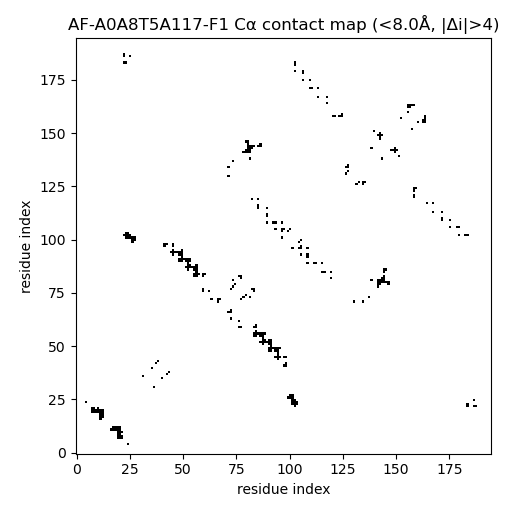 96.50 91 LEU A O 1
ATOM 728 N N . LEU A 1 92 ? 1.537 7.137 -1.232 1.00 95.88 92 LEU A N 1
ATOM 729 C CA . LEU A 1 92 ? 2.764 7.929 -1.247 1.00 95.88 92 LEU A CA 1
ATOM 730 C C . LEU A 1 92 ? 3.928 7.130 -1.839 1.00 95.88 92 LEU A C 1
ATOM 732 O O . LEU A 1 92 ? 4.604 7.594 -2.757 1.00 95.88 92 LEU A O 1
ATOM 736 N N . SER A 1 93 ? 4.149 5.912 -1.344 1.00 96.25 93 SER A N 1
ATOM 737 C CA . SER A 1 93 ? 5.227 5.045 -1.830 1.00 96.25 93 SER A CA 1
ATOM 738 C C . SER A 1 93 ? 4.994 4.576 -3.271 1.00 96.25 93 SER A C 1
ATOM 740 O O . SER A 1 93 ? 5.964 4.408 -4.016 1.00 96.25 93 SER A O 1
ATOM 742 N N . LEU A 1 94 ? 3.733 4.438 -3.704 1.00 95.12 94 LEU A N 1
ATOM 743 C CA . LEU A 1 94 ? 3.403 4.172 -5.106 1.00 95.12 94 LEU A CA 1
ATOM 744 C C . LEU A 1 94 ? 3.818 5.346 -5.993 1.00 95.12 94 LEU A C 1
ATOM 746 O O . LEU A 1 94 ? 4.479 5.130 -7.004 1.00 95.12 94 LEU A O 1
ATOM 750 N N . GLY A 1 95 ? 3.494 6.580 -5.594 1.00 91.38 95 GLY A N 1
ATOM 751 C CA . GLY A 1 95 ? 3.900 7.789 -6.313 1.00 91.38 95 GLY A CA 1
ATOM 752 C C . GLY A 1 95 ? 5.419 7.874 -6.490 1.00 91.38 95 GLY A C 1
ATOM 753 O O . GLY A 1 95 ? 5.904 8.059 -7.604 1.00 91.38 95 GLY A O 1
ATOM 754 N N . ILE A 1 96 ? 6.187 7.616 -5.427 1.00 89.81 96 ILE A N 1
ATOM 755 C CA . ILE A 1 96 ? 7.660 7.564 -5.492 1.00 89.81 96 ILE A CA 1
ATOM 756 C C . ILE A 1 96 ? 8.145 6.468 -6.457 1.00 89.81 96 ILE A C 1
ATOM 758 O O . ILE A 1 96 ? 9.092 6.677 -7.220 1.00 89.81 96 ILE A O 1
ATOM 762 N N . SER A 1 97 ? 7.488 5.309 -6.459 1.00 91.19 97 SER A N 1
ATOM 763 C CA . SER A 1 97 ? 7.856 4.187 -7.329 1.00 91.19 97 SER A CA 1
ATOM 764 C C . SER A 1 97 ? 7.587 4.496 -8.799 1.00 91.19 97 SER A C 1
ATOM 766 O O . SER A 1 97 ? 8.478 4.306 -9.629 1.00 91.19 97 SER A O 1
ATOM 768 N N . VAL A 1 98 ? 6.423 5.080 -9.100 1.00 88.12 98 VAL A N 1
ATOM 769 C CA . VAL A 1 98 ? 6.064 5.571 -10.439 1.00 88.12 98 VAL A CA 1
ATOM 770 C C . VAL A 1 98 ? 7.046 6.643 -10.902 1.00 88.12 98 VAL A C 1
ATOM 772 O O . VAL A 1 98 ? 7.509 6.569 -12.030 1.00 88.12 98 VAL A O 1
ATOM 775 N N . ARG A 1 99 ? 7.458 7.580 -10.039 1.00 84.50 99 ARG A N 1
ATOM 776 C CA . ARG A 1 99 ? 8.458 8.602 -10.395 1.00 84.50 99 ARG A CA 1
ATOM 777 C C . ARG A 1 99 ? 9.799 8.004 -10.819 1.00 84.50 99 ARG A C 1
ATOM 779 O O . ARG A 1 99 ? 10.458 8.528 -11.711 1.00 84.50 99 ARG A O 1
ATOM 786 N N . SER A 1 100 ? 10.232 6.936 -10.152 1.00 82.06 100 SER A N 1
ATOM 787 C CA . SER A 1 100 ? 11.522 6.307 -10.444 1.00 82.06 100 SER A CA 1
ATOM 788 C C . SER A 1 100 ? 11.516 5.480 -11.735 1.00 82.06 100 SER A C 1
ATOM 790 O O . SER A 1 100 ? 12.569 5.348 -12.357 1.00 82.06 100 SER A O 1
ATOM 792 N N . LEU A 1 101 ? 10.359 4.909 -12.107 1.00 83.75 101 LEU A N 1
ATOM 793 C CA . LEU A 1 101 ? 10.189 3.923 -13.185 1.00 83.75 101 LEU A CA 1
ATOM 794 C C . LEU A 1 101 ? 11.248 2.804 -13.174 1.00 83.75 101 LEU A C 1
ATOM 796 O O . LEU A 1 101 ? 11.678 2.332 -14.227 1.00 83.75 101 LEU A O 1
ATOM 800 N N . ARG A 1 102 ? 11.688 2.384 -11.981 1.00 85.12 102 ARG A N 1
ATOM 801 C CA . ARG A 1 102 ? 12.661 1.297 -11.804 1.00 85.12 102 ARG A CA 1
ATOM 802 C C . ARG A 1 102 ? 11.966 0.028 -11.326 1.00 85.12 102 ARG A C 1
ATOM 804 O O . ARG A 1 102 ? 11.184 0.109 -10.374 1.00 85.12 102 ARG A O 1
ATOM 811 N N . PRO A 1 103 ? 12.307 -1.151 -11.874 1.00 89.00 103 PRO A N 1
ATOM 812 C CA . PRO A 1 103 ? 11.766 -2.416 -11.390 1.00 89.00 103 PRO A CA 1
ATOM 813 C C . PRO A 1 103 ? 11.951 -2.624 -9.884 1.00 89.00 103 PRO A C 1
ATOM 815 O O . PRO A 1 103 ? 11.006 -2.996 -9.192 1.00 89.00 103 PRO A O 1
ATOM 818 N N . ALA A 1 104 ? 13.138 -2.296 -9.357 1.00 89.19 104 ALA A N 1
ATOM 819 C CA . ALA A 1 104 ? 13.428 -2.401 -7.928 1.00 89.19 104 ALA A CA 1
ATOM 820 C C . ALA A 1 104 ? 12.444 -1.604 -7.054 1.00 89.19 104 ALA A C 1
ATOM 822 O O . ALA A 1 104 ? 12.061 -2.062 -5.979 1.00 89.19 104 ALA A O 1
ATOM 823 N N . SER A 1 105 ? 12.005 -0.430 -7.513 1.00 90.69 105 SER A N 1
ATOM 824 C CA . SER A 1 105 ? 11.090 0.425 -6.755 1.00 90.69 105 SER A CA 1
ATOM 825 C C . SER A 1 105 ? 9.678 -0.153 -6.695 1.00 90.69 105 SER A C 1
ATOM 827 O O . SER A 1 105 ? 9.065 -0.125 -5.633 1.00 90.69 105 SER A O 1
ATOM 829 N N . PHE A 1 106 ? 9.183 -0.757 -7.779 1.00 93.56 106 PHE A N 1
ATOM 830 C CA . PHE A 1 106 ? 7.887 -1.444 -7.763 1.00 93.56 106 PHE A CA 1
ATOM 831 C C . PHE A 1 106 ? 7.899 -2.706 -6.896 1.00 93.56 106 PHE A C 1
ATOM 833 O O . PHE A 1 106 ? 6.926 -2.967 -6.190 1.00 93.56 106 PHE A O 1
ATOM 840 N N . ILE A 1 107 ? 9.007 -3.455 -6.893 1.00 94.69 107 ILE A N 1
ATOM 841 C CA . ILE A 1 107 ? 9.187 -4.599 -5.987 1.00 94.69 107 ILE A CA 1
ATOM 842 C C . ILE A 1 107 ? 9.187 -4.114 -4.532 1.00 94.69 107 ILE A C 1
ATOM 844 O O . ILE A 1 107 ? 8.435 -4.636 -3.714 1.00 94.69 107 ILE A O 1
ATOM 848 N N . ALA A 1 108 ? 9.959 -3.069 -4.215 1.00 94.88 108 ALA A N 1
ATOM 849 C CA . ALA A 1 108 ? 9.984 -2.481 -2.876 1.00 94.88 108 ALA A CA 1
ATOM 850 C C . ALA A 1 108 ? 8.600 -1.975 -2.438 1.00 94.88 108 ALA A C 1
ATOM 852 O O . ALA A 1 108 ? 8.190 -2.203 -1.300 1.00 94.88 108 ALA A O 1
ATOM 853 N N . TRP A 1 109 ? 7.853 -1.336 -3.340 1.00 97.06 109 TRP A N 1
ATOM 854 C CA . TRP A 1 109 ? 6.484 -0.907 -3.075 1.00 97.06 109 TRP A CA 1
ATOM 855 C C . TRP A 1 109 ? 5.547 -2.076 -2.777 1.00 97.06 109 TRP A C 1
ATOM 857 O O . TRP A 1 109 ? 4.786 -2.009 -1.814 1.00 97.06 109 TRP A O 1
ATOM 867 N N . LEU A 1 110 ? 5.621 -3.162 -3.552 1.00 97.44 110 LEU A N 1
ATOM 868 C CA . LEU A 1 110 ? 4.817 -4.360 -3.313 1.00 97.44 110 LEU A CA 1
ATOM 869 C C . LEU A 1 110 ? 5.122 -4.953 -1.929 1.00 97.44 110 LEU A C 1
ATOM 871 O O . LEU A 1 110 ? 4.206 -5.283 -1.177 1.00 97.44 110 LEU A O 1
ATOM 875 N N . THR A 1 111 ? 6.399 -5.011 -1.551 1.00 97.19 111 THR A N 1
ATOM 876 C CA . THR A 1 111 ? 6.825 -5.429 -0.210 1.00 97.19 111 THR A CA 1
ATOM 877 C C . THR A 1 111 ? 6.252 -4.524 0.878 1.00 97.19 111 THR A C 1
ATOM 879 O O . THR A 1 111 ? 5.714 -5.021 1.868 1.00 97.19 111 THR A O 1
ATOM 882 N N . LEU A 1 112 ? 6.303 -3.200 0.695 1.00 96.94 112 LEU A N 1
ATOM 883 C CA . LEU A 1 112 ? 5.723 -2.240 1.639 1.00 96.94 112 LEU A CA 1
ATOM 884 C C . LEU A 1 112 ? 4.204 -2.392 1.754 1.00 96.94 112 LEU A C 1
ATOM 886 O O . LEU A 1 112 ? 3.682 -2.384 2.866 1.00 96.94 112 LEU A O 1
ATOM 890 N N . LEU A 1 113 ? 3.498 -2.589 0.637 1.00 96.81 113 LEU A N 1
ATOM 891 C CA . LEU A 1 113 ? 2.060 -2.847 0.619 1.00 96.81 113 LEU A CA 1
ATOM 892 C C . LEU A 1 113 ? 1.711 -4.038 1.519 1.00 96.81 113 LEU A C 1
ATOM 894 O O . LEU A 1 113 ? 0.902 -3.900 2.436 1.00 96.81 113 LEU A O 1
ATOM 898 N N . PHE A 1 114 ? 2.348 -5.193 1.314 1.00 96.56 114 PHE A N 1
ATOM 899 C CA . PHE A 1 114 ? 2.086 -6.379 2.136 1.00 96.56 114 PHE A CA 1
ATOM 900 C C . PHE A 1 114 ? 2.562 -6.226 3.585 1.00 96.56 114 PHE A C 1
ATOM 902 O O . PHE A 1 114 ? 1.898 -6.724 4.501 1.00 96.56 114 PHE A O 1
ATOM 909 N N . GLY A 1 115 ? 3.649 -5.486 3.811 1.00 96.50 115 GLY A N 1
ATOM 910 C CA . GLY A 1 115 ? 4.100 -5.091 5.142 1.00 96.50 115 GLY A CA 1
ATOM 911 C C . GLY A 1 115 ? 3.026 -4.307 5.897 1.00 96.50 115 GLY A C 1
ATOM 912 O O . GLY A 1 115 ? 2.650 -4.691 7.004 1.00 96.50 115 GLY A O 1
ATOM 913 N N . TYR A 1 116 ? 2.452 -3.273 5.278 1.00 96.44 116 TYR A N 1
ATOM 914 C CA . TYR A 1 116 ? 1.387 -2.472 5.882 1.00 96.44 116 TYR A CA 1
ATOM 915 C C . TYR A 1 116 ? 0.080 -3.247 6.052 1.00 96.44 116 TYR A C 1
ATOM 917 O O . TYR A 1 116 ? -0.557 -3.117 7.094 1.00 96.44 116 TYR A O 1
ATOM 925 N N . LEU A 1 117 ? -0.310 -4.104 5.102 1.00 94.50 117 LEU A N 1
ATOM 926 C CA . LEU A 1 117 ? -1.477 -4.985 5.268 1.00 94.50 117 LEU A CA 1
ATOM 927 C C . LEU A 1 117 ? -1.311 -5.925 6.473 1.00 94.50 117 LEU A C 1
ATOM 929 O O . LEU A 1 117 ? -2.267 -6.172 7.217 1.00 94.50 117 LEU A O 1
ATOM 933 N N . THR A 1 118 ? -0.098 -6.439 6.680 1.00 94.38 118 THR A N 1
ATOM 934 C CA . THR A 1 118 ? 0.239 -7.305 7.815 1.00 94.38 118 THR A CA 1
ATOM 935 C C . THR A 1 118 ? 0.234 -6.524 9.124 1.00 94.38 118 THR A C 1
ATOM 937 O O . THR A 1 118 ? -0.396 -6.959 10.086 1.00 94.38 118 THR A O 1
ATOM 940 N N . LEU A 1 119 ? 0.866 -5.349 9.149 1.00 95.19 119 LEU A N 1
ATOM 941 C CA . LEU A 1 119 ? 0.941 -4.491 10.330 1.00 95.19 119 LEU A CA 1
ATOM 942 C C . LEU A 1 119 ? -0.449 -4.014 10.769 1.00 95.19 119 LEU A C 1
ATOM 944 O O . LEU A 1 119 ? -0.814 -4.178 11.929 1.00 95.19 119 LEU A O 1
ATOM 948 N N . ALA A 1 120 ? -1.268 -3.567 9.815 1.00 94.50 120 ALA A N 1
ATOM 949 C CA . ALA A 1 120 ? -2.672 -3.234 10.026 1.00 94.50 120 ALA A CA 1
ATOM 950 C C . ALA A 1 120 ? -3.452 -4.407 10.635 1.00 94.50 120 ALA A C 1
ATOM 952 O O . ALA A 1 120 ? -4.232 -4.225 11.564 1.00 94.50 120 ALA A O 1
ATOM 953 N N . SER A 1 121 ? -3.219 -5.632 10.150 1.00 92.88 121 SER A N 1
ATOM 954 C CA . SER A 1 121 ? -3.868 -6.840 10.680 1.00 92.88 121 SER A CA 1
ATOM 955 C C . SER A 1 121 ? -3.427 -7.163 12.116 1.00 92.88 121 SER A C 1
ATOM 957 O O . SER A 1 121 ? -4.253 -7.578 12.931 1.00 92.88 121 SER A O 1
ATOM 959 N N . LEU A 1 122 ? -2.150 -6.950 12.447 1.00 93.31 122 LEU A N 1
ATOM 960 C CA . LEU A 1 122 ? -1.639 -7.098 13.813 1.00 93.31 122 LEU A CA 1
ATOM 961 C C . LEU A 1 122 ? -2.245 -6.049 14.753 1.00 93.31 122 LEU A C 1
ATOM 963 O O . LEU A 1 122 ? -2.616 -6.384 15.879 1.00 93.31 122 LEU A O 1
ATOM 967 N N . GLU A 1 123 ? -2.412 -4.815 14.279 1.00 93.56 123 GLU A N 1
ATOM 968 C CA . GLU A 1 123 ? -3.100 -3.758 15.017 1.00 93.56 123 GLU A CA 1
ATOM 969 C C . GLU A 1 123 ? -4.567 -4.130 15.275 1.00 93.56 123 GLU A C 1
ATOM 971 O O . GLU A 1 123 ? -5.006 -4.077 16.423 1.00 93.56 123 GLU A O 1
ATOM 976 N N . GLU A 1 124 ? -5.307 -4.633 14.271 1.00 93.75 124 GLU A N 1
ATOM 977 C CA . GLU A 1 124 ? -6.688 -5.114 14.475 1.00 93.75 124 GLU A CA 1
ATOM 978 C C . GLU A 1 124 ? -6.751 -6.216 15.543 1.00 93.75 124 GLU A C 1
ATOM 980 O O . GLU A 1 124 ? -7.693 -6.272 16.332 1.00 93.75 124 GLU A O 1
ATOM 985 N N . ARG A 1 125 ? -5.745 -7.100 15.600 1.00 92.94 125 ARG A N 1
ATOM 986 C CA . ARG A 1 125 ? -5.661 -8.148 16.627 1.00 92.94 125 ARG A CA 1
ATOM 987 C C . ARG A 1 125 ? -5.468 -7.557 18.024 1.00 92.94 125 ARG A C 1
ATOM 989 O O . ARG A 1 125 ? -6.054 -8.074 18.974 1.00 92.94 125 ARG A O 1
ATOM 996 N N . GLY A 1 126 ? -4.657 -6.510 18.156 1.00 92.75 126 GLY A N 1
ATOM 997 C CA . GLY A 1 126 ? -4.503 -5.759 19.403 1.00 92.75 126 GLY A CA 1
ATOM 998 C C . GLY A 1 126 ? -5.798 -5.051 19.803 1.00 92.75 126 GLY A C 1
ATOM 999 O O . GLY A 1 126 ? -6.262 -5.205 20.928 1.00 92.75 126 GLY A O 1
ATOM 1000 N N . LEU A 1 127 ? -6.441 -4.363 18.859 1.00 93.12 127 LEU A N 1
ATOM 1001 C CA . LEU A 1 127 ? -7.694 -3.643 19.089 1.00 93.12 127 LEU A CA 1
ATOM 1002 C C . LEU A 1 127 ? -8.847 -4.581 19.463 1.00 93.12 127 LEU A C 1
ATOM 1004 O O . LEU A 1 127 ? -9.610 -4.261 20.370 1.00 93.12 127 LEU A O 1
ATOM 1008 N N . LEU A 1 128 ? -8.942 -5.765 18.850 1.00 92.62 128 LEU A N 1
ATOM 1009 C CA . LEU A 1 128 ? -9.900 -6.801 19.254 1.00 92.62 128 LEU A CA 1
ATOM 1010 C C . LEU A 1 128 ? -9.669 -7.266 20.696 1.00 92.62 128 LEU A C 1
ATOM 1012 O O . LEU A 1 128 ? -10.633 -7.459 21.428 1.00 92.62 128 LEU A O 1
ATOM 1016 N N . LYS A 1 129 ? -8.410 -7.421 21.125 1.00 92.69 129 LYS A N 1
ATOM 1017 C CA . LYS A 1 129 ? -8.090 -7.796 22.512 1.00 92.69 129 LYS A CA 1
ATOM 1018 C C . LYS A 1 129 ? -8.457 -6.694 23.508 1.00 92.69 129 LYS A C 1
ATOM 1020 O O . LYS A 1 129 ? -8.978 -7.001 24.572 1.00 92.69 129 LYS A O 1
ATOM 1025 N N . THR A 1 130 ? -8.193 -5.434 23.167 1.00 93.25 130 THR A N 1
ATOM 1026 C CA . THR A 1 130 ? -8.403 -4.293 24.073 1.00 93.25 130 THR A CA 1
ATOM 1027 C C . THR A 1 130 ? -9.862 -3.835 24.123 1.00 93.25 130 THR A C 1
ATOM 1029 O O . THR A 1 130 ? -10.375 -3.502 25.188 1.00 93.25 130 THR A O 1
ATOM 1032 N N . TYR A 1 131 ? -10.543 -3.798 22.977 1.00 92.94 131 TYR A N 1
ATOM 1033 C CA . TYR A 1 131 ? -11.869 -3.189 22.831 1.00 92.94 131 TYR A CA 1
ATOM 1034 C C . TYR A 1 131 ? -12.991 -4.199 22.545 1.00 92.94 131 TYR A C 1
ATOM 1036 O O . TYR A 1 131 ? -14.165 -3.821 22.610 1.00 92.94 131 TYR A O 1
ATOM 1044 N N . GLY A 1 132 ? -12.660 -5.464 22.256 1.00 92.31 132 GLY A N 1
ATOM 1045 C CA . GLY A 1 132 ? -13.620 -6.559 22.098 1.00 92.31 132 GLY A CA 1
ATOM 1046 C C . GLY A 1 132 ? -14.755 -6.230 21.127 1.00 92.31 132 GLY A C 1
ATOM 1047 O O . GLY A 1 132 ? -14.527 -5.737 20.020 1.00 92.31 132 GLY A O 1
ATOM 1048 N N . GLY A 1 133 ? -15.994 -6.439 21.581 1.00 91.19 133 GLY A N 1
ATOM 1049 C CA . GLY A 1 133 ? -17.203 -6.230 20.778 1.00 91.19 133 GLY A CA 1
ATOM 1050 C C . GLY A 1 133 ? -17.389 -4.803 20.245 1.00 91.19 133 GLY A C 1
ATOM 1051 O O . GLY A 1 133 ? -18.015 -4.626 19.202 1.00 91.19 133 GLY A O 1
ATOM 1052 N N . ARG A 1 134 ? -16.806 -3.776 20.891 1.00 92.69 134 ARG A N 1
ATOM 1053 C CA . ARG A 1 134 ? -16.842 -2.400 20.353 1.00 92.69 134 ARG A CA 1
ATOM 1054 C C . ARG A 1 134 ? -16.067 -2.294 19.044 1.00 92.69 134 ARG A C 1
ATOM 1056 O O . ARG A 1 134 ? -16.534 -1.662 18.102 1.00 92.69 134 ARG A O 1
ATOM 1063 N N . TYR A 1 135 ? -14.898 -2.929 18.987 1.00 92.94 135 TYR A N 1
ATOM 1064 C CA . TYR A 1 135 ? -14.106 -2.964 17.766 1.00 92.94 135 TYR A CA 1
ATOM 1065 C C . TYR A 1 135 ? -14.724 -3.886 16.716 1.00 92.94 135 TYR A C 1
ATOM 1067 O O . TYR A 1 135 ? -14.654 -3.584 15.530 1.00 92.94 135 TYR A O 1
ATOM 1075 N N . GLU A 1 136 ? -15.364 -4.980 17.133 1.00 91.25 136 GLU A N 1
ATOM 1076 C CA . GLU A 1 136 ? -16.060 -5.879 16.209 1.00 91.25 136 GLU A CA 1
ATOM 1077 C C . GLU A 1 136 ? -17.189 -5.162 15.456 1.00 91.25 136 GLU A C 1
ATOM 1079 O O . GLU A 1 136 ? -17.209 -5.202 14.229 1.00 91.25 136 GLU A O 1
ATOM 1084 N N . ARG A 1 137 ? -18.028 -4.386 16.156 1.00 91.62 137 ARG A N 1
ATOM 1085 C CA . ARG A 1 137 ? -19.071 -3.565 15.517 1.00 91.62 137 ARG A CA 1
ATOM 1086 C C . ARG A 1 137 ? -18.488 -2.553 14.529 1.00 91.62 137 ARG A C 1
ATOM 1088 O O . ARG A 1 137 ? -18.914 -2.475 13.382 1.00 91.62 137 ARG A O 1
ATOM 1095 N N . TYR A 1 138 ? -17.445 -1.834 14.939 1.00 92.06 138 TYR A N 1
ATOM 1096 C CA . TYR A 1 138 ? -16.734 -0.912 14.050 1.00 92.06 138 TYR A CA 1
ATOM 1097 C C . TYR A 1 138 ? -16.148 -1.622 12.814 1.00 92.06 138 TYR A C 1
ATOM 1099 O O . TYR A 1 138 ? -16.188 -1.102 11.699 1.00 92.06 138 TYR A O 1
ATOM 1107 N N . ARG A 1 139 ? -15.636 -2.844 12.984 1.00 89.44 139 ARG A N 1
ATOM 1108 C CA . ARG A 1 139 ? -15.083 -3.661 11.900 1.00 89.44 139 ARG A CA 1
ATOM 1109 C C . ARG A 1 139 ? -16.145 -4.113 10.893 1.00 89.44 139 ARG A C 1
ATOM 1111 O O . ARG A 1 139 ? -15.815 -4.276 9.717 1.00 89.44 139 ARG A O 1
ATOM 1118 N N . GLU A 1 140 ? -17.378 -4.329 11.332 1.00 88.25 140 GLU A N 1
ATOM 1119 C CA . GLU A 1 140 ? -18.506 -4.686 10.462 1.00 88.25 140 GLU A CA 1
ATOM 1120 C C . GLU A 1 140 ? -18.989 -3.498 9.619 1.00 88.25 140 GLU A C 1
ATOM 1122 O O . GLU A 1 140 ? -19.368 -3.666 8.456 1.00 88.25 140 GLU A O 1
ATOM 1127 N N . GLU A 1 141 ? -18.936 -2.292 10.182 1.00 89.19 141 GLU A N 1
ATOM 1128 C CA . GLU A 1 141 ? -19.451 -1.074 9.553 1.00 89.19 141 GLU A CA 1
ATOM 1129 C C . GLU A 1 141 ? -18.442 -0.420 8.599 1.00 89.19 141 GLU A C 1
ATOM 1131 O O . GLU A 1 141 ? -18.836 0.102 7.547 1.00 89.19 141 GLU A O 1
ATOM 1136 N N . THR A 1 142 ? -17.147 -0.516 8.910 1.00 90.25 142 THR A N 1
ATOM 1137 C CA . THR A 1 142 ? -16.074 0.208 8.216 1.00 90.25 142 THR A CA 1
ATOM 1138 C C . THR A 1 142 ? -15.167 -0.741 7.428 1.00 90.25 142 THR A C 1
ATOM 1140 O O . THR A 1 142 ? -14.677 -1.715 7.999 1.00 90.25 142 THR A O 1
ATOM 1143 N N . PRO A 1 143 ? -14.871 -0.492 6.138 1.00 90.38 143 PRO A N 1
ATOM 1144 C CA . PRO A 1 143 ? -13.981 -1.336 5.335 1.00 90.38 143 PRO A CA 1
ATOM 1145 C C . PRO A 1 143 ? -12.514 -1.260 5.790 1.00 90.38 143 PRO A C 1
ATOM 1147 O O . PRO A 1 143 ? -12.068 -0.272 6.366 1.00 90.38 143 PRO A O 1
ATOM 1150 N N . PHE A 1 144 ? -11.730 -2.301 5.490 1.00 89.25 144 PHE A N 1
ATOM 1151 C CA . PHE A 1 144 ? -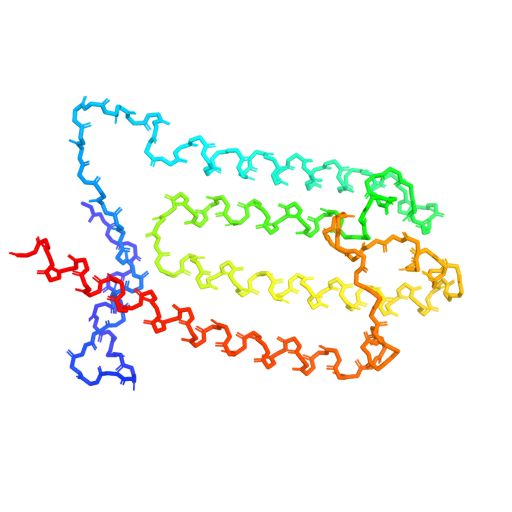10.341 -2.410 5.961 1.00 89.25 144 PHE A CA 1
ATOM 1152 C C . PHE A 1 144 ? -9.438 -1.271 5.463 1.00 89.25 144 PHE A C 1
ATOM 1154 O O . PHE A 1 144 ? -8.758 -0.640 6.267 1.00 89.25 144 PHE A O 1
ATOM 1161 N N . MET A 1 145 ? -9.429 -1.010 4.152 1.00 86.31 145 MET A N 1
ATOM 1162 C CA . MET A 1 145 ? -8.464 -0.083 3.542 1.00 86.31 145 MET A CA 1
ATOM 1163 C C . MET A 1 145 ? -8.991 0.662 2.314 1.00 86.31 145 MET A C 1
ATOM 1165 O O . MET A 1 145 ? -8.629 1.813 2.120 1.00 86.31 145 MET A O 1
ATOM 1169 N N . MET A 1 146 ? -9.854 0.049 1.497 1.00 84.38 146 MET A N 1
ATOM 1170 C CA . MET A 1 146 ? -10.469 0.721 0.347 1.00 84.38 146 MET A CA 1
ATOM 1171 C C . MET A 1 146 ? -11.944 1.036 0.639 1.00 84.38 146 MET A C 1
ATOM 1173 O O . MET A 1 146 ? -12.698 0.107 0.936 1.00 84.38 146 MET A O 1
ATOM 1177 N N . PRO A 1 147 ? -12.381 2.306 0.529 1.00 73.38 147 PRO A N 1
ATOM 1178 C CA . PRO A 1 147 ? -13.703 2.749 0.984 1.00 73.38 147 PRO A CA 1
ATOM 1179 C C . PRO A 1 147 ? -14.869 2.092 0.229 1.00 73.38 147 PRO A C 1
ATOM 1181 O O . PRO A 1 147 ? -15.937 1.889 0.797 1.00 73.38 147 PRO A O 1
ATOM 1184 N N . LEU A 1 148 ? -14.659 1.705 -1.033 1.00 72.94 148 LEU A N 1
ATOM 1185 C CA . LEU A 1 148 ? -15.684 1.085 -1.884 1.00 72.94 148 LEU A CA 1
ATOM 1186 C C . LEU A 1 148 ? -15.681 -0.452 -1.833 1.00 72.94 148 LEU A C 1
ATOM 1188 O O . LEU A 1 148 ? -16.590 -1.090 -2.357 1.00 72.94 148 LEU A O 1
ATOM 1192 N N . LEU A 1 149 ? -14.686 -1.066 -1.186 1.00 70.81 149 LEU A N 1
ATOM 1193 C CA . LEU A 1 149 ? -14.564 -2.519 -1.081 1.00 70.81 149 LEU A CA 1
ATOM 1194 C C . LEU A 1 149 ? -14.916 -2.970 0.337 1.00 70.81 149 LEU A C 1
ATOM 1196 O O . LEU A 1 149 ? -14.047 -3.252 1.166 1.00 70.81 149 LEU A O 1
ATOM 1200 N N . LYS A 1 150 ? -16.220 -3.091 0.611 1.00 69.62 150 LYS A N 1
ATOM 1201 C CA . LYS A 1 150 ? -16.719 -3.809 1.793 1.00 69.62 150 LYS A CA 1
ATOM 1202 C C . LYS A 1 150 ? -16.614 -5.317 1.572 1.00 69.62 150 LYS A C 1
ATOM 1204 O O . LYS A 1 150 ? -17.601 -6.017 1.368 1.00 69.62 150 LYS A O 1
ATOM 1209 N N . LEU A 1 151 ? -15.389 -5.828 1.627 1.00 66.75 151 LEU A N 1
ATOM 1210 C CA . LEU A 1 151 ? -15.159 -7.265 1.695 1.00 66.75 151 LEU A CA 1
ATOM 1211 C C . LEU A 1 151 ? -15.541 -7.745 3.097 1.00 66.75 151 LEU A C 1
ATOM 1213 O O . LEU A 1 151 ? -14.841 -7.464 4.075 1.00 66.75 151 LEU A O 1
ATOM 1217 N N . ARG A 1 152 ? -16.656 -8.477 3.201 1.00 65.81 152 ARG A N 1
ATOM 1218 C CA . ARG A 1 152 ? -16.965 -9.248 4.409 1.00 65.81 152 ARG A CA 1
ATOM 1219 C C . ARG A 1 152 ? -15.901 -10.330 4.544 1.00 65.81 152 ARG A C 1
ATOM 1221 O O . ARG A 1 152 ? -15.937 -11.339 3.848 1.00 65.81 152 ARG A O 1
ATOM 1228 N N . SER A 1 153 ? -14.918 -10.080 5.405 1.00 64.81 153 SER A N 1
ATOM 1229 C CA . SER A 1 153 ? -13.872 -11.059 5.675 1.00 64.81 153 SER A CA 1
ATOM 1230 C C . SER A 1 153 ? -14.512 -12.281 6.343 1.00 64.81 153 SER A C 1
ATOM 1232 O O . SER A 1 153 ? -15.140 -12.116 7.394 1.00 64.81 153 SER A O 1
ATOM 1234 N N . PRO A 1 154 ? -14.390 -13.490 5.764 1.00 71.00 154 PRO A N 1
ATOM 1235 C CA . PRO A 1 154 ? -14.906 -14.697 6.389 1.00 71.00 154 PRO A CA 1
ATOM 1236 C C . PRO A 1 154 ? -14.256 -14.880 7.761 1.00 71.00 154 PRO A C 1
ATOM 1238 O O . PRO A 1 154 ? -13.103 -14.508 7.974 1.00 71.00 154 PRO A O 1
ATOM 1241 N N . GLN A 1 155 ? -14.973 -15.503 8.694 1.00 71.50 155 GLN A N 1
ATOM 1242 C CA . GLN A 1 155 ? -14.528 -15.637 10.087 1.00 71.50 155 GLN A CA 1
ATOM 1243 C C . GLN A 1 155 ? -13.149 -16.323 10.217 1.00 71.50 155 GLN A C 1
ATOM 1245 O O . GLN A 1 155 ? -12.371 -16.000 11.112 1.00 71.50 155 GLN A O 1
ATOM 1250 N N . ARG A 1 156 ? -12.788 -17.188 9.252 1.00 70.94 156 ARG A N 1
ATOM 1251 C CA . ARG A 1 156 ? -11.464 -17.837 9.135 1.00 70.94 156 ARG A CA 1
ATOM 1252 C C . ARG A 1 156 ? -10.303 -16.865 8.868 1.00 70.94 156 ARG A C 1
ATOM 1254 O O . ARG A 1 156 ? -9.170 -17.171 9.220 1.00 70.94 156 ARG A O 1
ATOM 1261 N N . LEU A 1 157 ? -10.577 -15.701 8.279 1.00 78.38 157 LEU A N 1
ATOM 1262 C CA . LEU A 1 157 ? -9.624 -14.612 8.027 1.00 78.38 157 LEU A CA 1
ATOM 1263 C C . LEU A 1 157 ? -9.712 -13.518 9.110 1.00 78.38 157 LEU A C 1
ATOM 1265 O O . LEU A 1 157 ? -9.426 -12.340 8.868 1.00 78.38 157 LEU A O 1
ATOM 1269 N N . SER A 1 158 ? -10.113 -13.900 10.325 1.00 81.62 158 SER A N 1
ATOM 1270 C CA . SER A 1 158 ? -10.037 -13.028 11.495 1.00 81.62 158 SER A CA 1
ATOM 1271 C C . SER A 1 158 ? -8.583 -12.609 11.775 1.00 81.62 158 SER A C 1
ATOM 1273 O O . SER A 1 158 ? -7.680 -13.440 11.649 1.00 81.62 158 SER A O 1
ATOM 1275 N N . PRO A 1 159 ? -8.330 -11.359 12.212 1.00 80.94 159 PRO A N 1
ATOM 1276 C CA . PRO A 1 159 ? -7.002 -10.901 12.638 1.00 80.94 159 PRO A CA 1
ATOM 1277 C C . PRO A 1 159 ? -6.328 -11.776 13.704 1.00 80.94 159 PRO A C 1
ATOM 1279 O O . PRO A 1 159 ? -5.102 -11.781 13.827 1.00 80.94 159 PRO A O 1
ATOM 1282 N N . SER A 1 160 ? -7.124 -12.503 14.494 1.00 81.19 160 SER A N 1
ATOM 1283 C CA . SER A 1 160 ? -6.639 -13.395 15.547 1.00 81.19 160 SER A CA 1
ATOM 1284 C C . SER A 1 160 ? -6.069 -14.719 15.030 1.00 81.19 160 SER A C 1
ATOM 1286 O O . SER A 1 160 ? -5.280 -15.335 15.747 1.00 81.19 160 SER A O 1
ATOM 1288 N N . GLY A 1 161 ? -6.445 -15.149 13.821 1.00 84.75 161 GLY A N 1
ATOM 1289 C CA . GLY A 1 161 ? -6.096 -16.456 13.264 1.00 84.75 161 GLY A CA 1
ATOM 1290 C C . GLY A 1 161 ? -4.858 -16.435 12.355 1.00 84.75 161 GLY A C 1
ATOM 1291 O O . GLY A 1 161 ? -4.597 -15.434 11.687 1.00 84.75 161 GLY A O 1
ATOM 1292 N N . PRO A 1 162 ? -4.109 -17.552 12.264 1.00 88.06 162 PRO A N 1
ATOM 1293 C CA . PRO A 1 162 ? -2.900 -17.635 11.441 1.00 88.06 162 PRO A CA 1
ATOM 1294 C C . PRO A 1 162 ? -3.196 -17.624 9.934 1.00 88.06 162 PRO A C 1
ATOM 1296 O O . PRO A 1 162 ? -2.384 -17.134 9.153 1.00 88.06 162 PRO A O 1
ATOM 1299 N N . TYR A 1 163 ? -4.370 -18.109 9.513 1.00 88.94 163 TYR A N 1
ATOM 1300 C CA . TYR A 1 163 ? -4.731 -18.269 8.098 1.00 88.94 163 TYR A CA 1
ATOM 1301 C C . TYR A 1 163 ? -4.702 -16.962 7.303 1.00 88.94 163 TYR A C 1
ATOM 1303 O O . TYR A 1 163 ? -4.365 -16.978 6.123 1.00 88.94 163 TYR A O 1
ATOM 1311 N N . ARG A 1 164 ? -5.002 -15.825 7.944 1.00 89.50 164 ARG A N 1
ATOM 1312 C CA . ARG A 1 164 ? -4.892 -14.508 7.306 1.00 89.50 164 ARG A CA 1
ATOM 1313 C C . ARG A 1 164 ? -3.44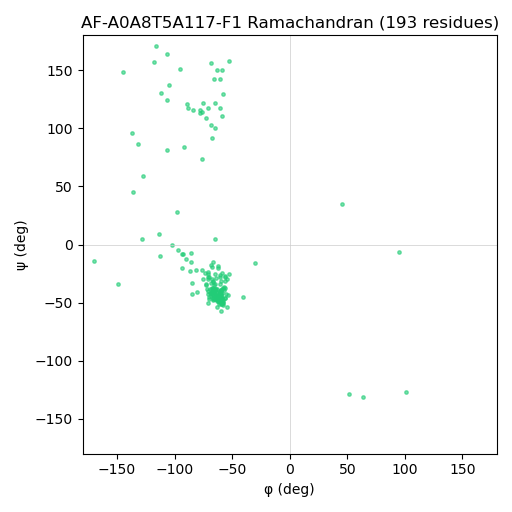7 -14.186 6.932 1.00 89.50 164 ARG A C 1
ATOM 1315 O O . ARG A 1 164 ? -3.203 -13.726 5.825 1.00 89.50 164 ARG A O 1
ATOM 1322 N N . TYR A 1 165 ? -2.503 -14.460 7.828 1.00 91.94 165 TYR A N 1
ATOM 1323 C CA . TYR A 1 165 ? -1.080 -14.212 7.592 1.00 91.94 165 TYR A CA 1
ATOM 1324 C C . TYR A 1 165 ? -0.505 -15.189 6.572 1.00 91.94 165 TYR A C 1
ATOM 1326 O O . TYR A 1 165 ? 0.229 -14.764 5.690 1.00 91.94 165 TYR A O 1
ATOM 1334 N N . ILE A 1 166 ? -0.898 -16.467 6.632 1.00 93.00 166 ILE A N 1
ATOM 1335 C CA . ILE A 1 166 ? -0.516 -17.459 5.617 1.00 93.00 166 ILE A CA 1
ATOM 1336 C C . ILE A 1 166 ? -0.996 -17.000 4.241 1.00 93.00 166 ILE A C 1
ATOM 1338 O O . ILE A 1 166 ? -0.194 -16.927 3.320 1.00 93.00 166 ILE A O 1
ATOM 1342 N N . LEU A 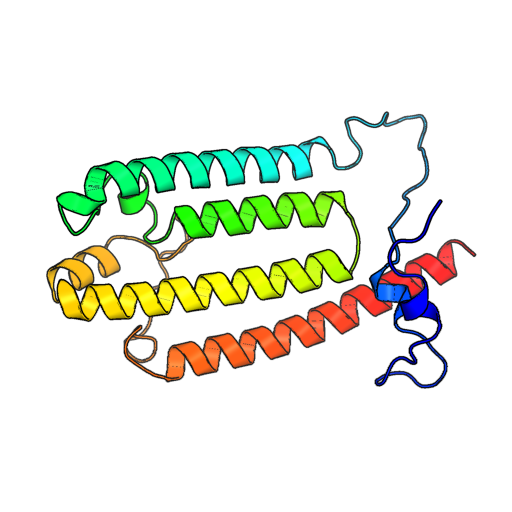1 167 ? -2.267 -16.601 4.114 1.00 92.75 167 LEU A N 1
ATOM 1343 C CA . LEU A 1 167 ? -2.805 -16.081 2.859 1.00 92.75 167 LEU A CA 1
ATOM 1344 C C . LEU A 1 167 ? -2.027 -14.851 2.373 1.00 92.75 167 LEU A C 1
ATOM 1346 O O . LEU A 1 167 ? -1.638 -14.810 1.211 1.00 92.75 167 LEU A O 1
ATOM 1350 N N . LEU A 1 168 ? -1.774 -13.870 3.246 1.00 92.88 168 LEU A N 1
ATOM 1351 C CA . LEU A 1 168 ? -1.007 -12.673 2.889 1.00 92.88 168 LEU A CA 1
ATOM 1352 C C . LEU A 1 168 ? 0.406 -13.023 2.410 1.00 92.88 168 LEU A C 1
ATOM 1354 O O . LEU A 1 168 ? 0.838 -12.482 1.400 1.00 92.88 168 LEU A O 1
ATOM 1358 N N . ILE A 1 169 ? 1.098 -13.943 3.086 1.00 95.12 169 ILE A N 1
ATOM 1359 C CA . ILE A 1 169 ? 2.445 -14.393 2.714 1.00 95.12 169 ILE A CA 1
ATOM 1360 C C . ILE A 1 169 ? 2.416 -15.149 1.383 1.00 95.12 169 ILE A C 1
ATOM 1362 O O . ILE A 1 169 ? 3.225 -14.864 0.505 1.00 95.12 169 ILE A O 1
ATOM 1366 N N . THR A 1 170 ? 1.478 -16.080 1.197 1.00 95.69 170 THR A N 1
ATOM 1367 C CA . THR A 1 170 ? 1.345 -16.841 -0.052 1.00 95.69 170 THR A CA 1
ATOM 1368 C C . THR A 1 170 ? 1.060 -15.916 -1.230 1.00 95.69 170 THR A C 1
ATOM 1370 O O . THR A 1 170 ? 1.722 -16.015 -2.261 1.00 95.69 170 THR A O 1
ATOM 1373 N N . VAL A 1 171 ? 0.117 -14.982 -1.074 1.00 96.12 171 VAL A N 1
ATOM 1374 C CA . VAL A 1 171 ? -0.213 -14.001 -2.114 1.00 96.12 171 VAL A CA 1
ATOM 1375 C C . VAL A 1 171 ? 0.965 -13.059 -2.363 1.00 96.12 171 VAL A C 1
ATOM 1377 O O . VAL A 1 171 ? 1.272 -12.785 -3.518 1.00 96.12 171 VAL A O 1
ATOM 1380 N N . TYR A 1 172 ? 1.660 -12.606 -1.317 1.00 96.31 172 TYR A N 1
ATOM 1381 C CA . TYR A 1 172 ? 2.857 -11.774 -1.447 1.00 96.31 172 TYR A CA 1
ATOM 1382 C C . TYR A 1 172 ? 3.949 -12.470 -2.264 1.00 96.31 172 TYR A C 1
ATOM 1384 O O . TYR A 1 172 ? 4.443 -11.891 -3.229 1.00 96.31 172 TYR A O 1
ATOM 1392 N N . ILE A 1 173 ? 4.300 -13.713 -1.917 1.00 96.81 173 ILE A N 1
ATOM 1393 C CA . ILE A 1 173 ? 5.320 -14.494 -2.632 1.00 96.81 173 ILE A CA 1
ATOM 1394 C C . ILE A 1 173 ? 4.906 -14.676 -4.092 1.00 96.81 173 ILE A C 1
ATOM 1396 O O . ILE A 1 173 ? 5.689 -14.378 -4.992 1.00 96.81 173 ILE A O 1
ATOM 1400 N N . PHE A 1 174 ? 3.663 -15.101 -4.332 1.00 96.88 174 PHE A N 1
ATOM 1401 C CA . PHE A 1 174 ? 3.140 -15.298 -5.680 1.00 96.88 174 PHE A CA 1
ATOM 1402 C C . PHE A 1 174 ? 3.200 -14.011 -6.513 1.00 96.88 174 PHE A C 1
ATOM 1404 O O . PHE A 1 174 ? 3.778 -14.007 -7.598 1.00 96.88 174 PHE A O 1
ATOM 1411 N N . LEU A 1 175 ? 2.666 -12.901 -5.997 1.00 96.75 175 LEU A N 1
ATOM 1412 C CA . LEU A 1 175 ? 2.667 -11.621 -6.706 1.00 96.75 175 LEU A CA 1
ATOM 1413 C C . LEU A 1 175 ? 4.076 -11.074 -6.911 1.00 96.75 175 LEU A C 1
ATOM 1415 O O . LEU A 1 175 ? 4.332 -10.465 -7.942 1.00 96.75 175 LEU A O 1
ATOM 1419 N N . THR A 1 176 ? 4.993 -11.305 -5.973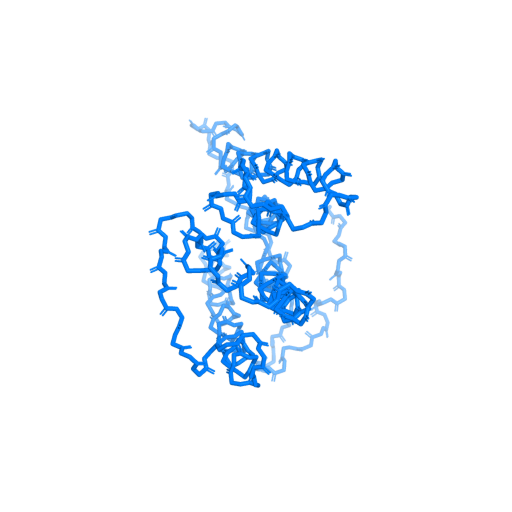 1.00 95.06 176 THR A N 1
ATOM 1420 C CA . THR A 1 176 ? 6.390 -10.880 -6.109 1.00 95.06 176 THR A CA 1
ATOM 1421 C C . THR A 1 176 ? 7.080 -11.654 -7.227 1.00 95.06 176 THR A C 1
ATOM 1423 O O . THR A 1 176 ? 7.736 -11.040 -8.062 1.00 95.06 176 THR A O 1
ATOM 1426 N N . ILE A 1 177 ? 6.874 -12.973 -7.319 1.00 94.25 177 ILE A N 1
ATOM 1427 C CA . ILE A 1 177 ? 7.388 -13.798 -8.425 1.00 94.25 177 ILE A CA 1
ATOM 1428 C C . ILE A 1 177 ? 6.814 -13.327 -9.766 1.00 94.25 177 ILE A C 1
ATOM 1430 O O . ILE A 1 177 ? 7.571 -13.089 -10.707 1.00 94.25 177 ILE A O 1
ATOM 1434 N N . VAL A 1 178 ? 5.493 -13.139 -9.847 1.00 94.94 178 VAL A N 1
ATOM 1435 C CA . VAL A 1 178 ? 4.820 -12.658 -11.065 1.00 94.94 178 VAL A CA 1
ATOM 1436 C C . VAL A 1 178 ? 5.333 -11.273 -11.468 1.00 94.94 178 VAL A C 1
ATOM 1438 O O . VAL A 1 178 ? 5.650 -11.051 -12.635 1.00 94.94 178 VAL A O 1
ATOM 1441 N N . MET A 1 179 ? 5.465 -10.354 -10.509 1.00 94.00 179 MET A N 1
ATOM 1442 C CA . MET A 1 179 ? 5.979 -9.003 -10.729 1.00 94.00 179 MET A CA 1
ATOM 1443 C C . MET A 1 179 ? 7.431 -9.029 -11.218 1.00 94.00 179 MET A C 1
ATOM 1445 O O . MET A 1 179 ? 7.759 -8.335 -12.177 1.00 94.00 179 MET A O 1
ATOM 1449 N N . MET A 1 180 ? 8.294 -9.850 -10.610 1.00 91.44 180 MET A N 1
ATOM 1450 C CA . MET A 1 180 ? 9.686 -10.009 -11.042 1.00 91.44 180 MET A CA 1
ATOM 1451 C C . MET A 1 180 ? 9.769 -10.544 -12.473 1.00 91.44 180 MET A C 1
ATOM 1453 O O . MET A 1 180 ? 10.472 -9.958 -13.292 1.00 91.44 180 MET A O 1
ATOM 1457 N N . ALA A 1 181 ? 9.010 -11.594 -12.801 1.00 90.69 181 ALA A N 1
ATOM 1458 C CA . ALA A 1 181 ? 8.979 -12.161 -14.148 1.00 90.69 181 ALA A CA 1
ATOM 1459 C C . ALA A 1 181 ? 8.482 -11.142 -15.188 1.00 90.69 181 ALA A C 1
ATOM 1461 O O . ALA A 1 181 ? 9.097 -10.975 -16.242 1.00 90.69 181 ALA A O 1
ATOM 1462 N N . PHE A 1 182 ? 7.402 -10.418 -14.875 1.00 91.88 182 PHE A N 1
ATOM 1463 C CA . PHE A 1 182 ? 6.842 -9.388 -15.748 1.00 91.88 182 PHE A CA 1
ATOM 1464 C C . PHE A 1 182 ? 7.823 -8.235 -15.983 1.00 91.88 182 PHE A C 1
ATOM 1466 O O . PHE A 1 182 ? 8.128 -7.916 -17.131 1.00 91.88 182 PHE A O 1
ATOM 1473 N N . LEU A 1 183 ? 8.343 -7.627 -14.910 1.00 90.31 183 LEU A N 1
ATOM 1474 C CA . LEU A 1 183 ? 9.249 -6.482 -15.004 1.00 90.31 183 LEU A CA 1
ATOM 1475 C C . LEU A 1 183 ? 10.549 -6.852 -15.714 1.00 90.31 183 LEU A C 1
ATOM 1477 O O . LEU A 1 183 ? 11.042 -6.063 -16.517 1.00 90.31 183 LEU A O 1
ATOM 1481 N N . ARG A 1 184 ? 11.080 -8.054 -15.466 1.00 87.06 184 ARG A N 1
ATOM 1482 C CA . ARG A 1 184 ? 12.248 -8.566 -16.182 1.00 87.06 184 ARG A CA 1
ATOM 1483 C C . ARG A 1 184 ? 11.963 -8.645 -17.681 1.00 87.06 184 ARG A C 1
ATOM 1485 O O . ARG A 1 184 ? 12.663 -8.008 -18.464 1.00 87.06 184 ARG A O 1
ATOM 1492 N N . ASN A 1 185 ? 10.919 -9.374 -18.078 1.00 87.81 185 ASN A N 1
ATOM 1493 C CA . ASN A 1 185 ? 10.556 -9.536 -19.489 1.00 87.81 185 ASN A CA 1
ATOM 1494 C C . ASN A 1 185 ? 10.312 -8.183 -20.170 1.00 87.81 185 ASN A C 1
ATOM 1496 O O . ASN A 1 185 ? 10.752 -7.970 -21.295 1.00 87.81 185 ASN A O 1
ATOM 1500 N N . PHE A 1 186 ? 9.675 -7.249 -19.464 1.00 86.25 186 PHE A N 1
ATOM 1501 C CA . PHE A 1 186 ? 9.453 -5.888 -19.935 1.00 86.25 186 PHE A CA 1
ATOM 1502 C C . PHE A 1 186 ? 10.764 -5.121 -20.168 1.00 86.25 186 PHE A C 1
ATOM 1504 O O . PHE A 1 186 ? 10.948 -4.530 -21.230 1.00 86.25 186 PHE A O 1
ATOM 1511 N N . VAL A 1 187 ? 11.704 -5.163 -19.217 1.00 84.81 187 VAL A N 1
ATOM 1512 C CA . VAL A 1 187 ? 13.015 -4.504 -19.351 1.00 84.81 187 VAL A CA 1
ATOM 1513 C C . VAL A 1 187 ? 13.813 -5.077 -20.520 1.00 84.81 187 VAL A C 1
ATOM 1515 O O . VAL A 1 187 ? 14.386 -4.314 -21.297 1.00 84.81 187 VAL A O 1
ATOM 1518 N N . PHE A 1 188 ? 13.846 -6.400 -20.678 1.00 82.75 188 PHE A N 1
ATOM 1519 C CA . PHE A 1 188 ? 14.570 -7.029 -21.784 1.00 82.75 188 PHE A CA 1
ATOM 1520 C C . PHE A 1 188 ? 13.915 -6.763 -23.141 1.00 82.75 188 PHE A C 1
ATOM 1522 O O . PHE A 1 188 ? 14.633 -6.484 -24.100 1.00 82.75 188 PHE A O 1
ATOM 1529 N N . ALA A 1 189 ? 12.580 -6.749 -23.216 1.00 83.44 189 ALA A N 1
ATOM 1530 C CA . ALA A 1 189 ? 11.859 -6.354 -24.424 1.00 83.44 189 ALA A CA 1
ATOM 1531 C C . ALA A 1 189 ? 12.205 -4.914 -24.836 1.00 83.44 189 ALA A C 1
ATOM 1533 O O . ALA A 1 189 ? 12.560 -4.671 -25.989 1.00 83.44 189 ALA A O 1
ATOM 1534 N N . LEU A 1 190 ? 12.201 -3.974 -23.883 1.00 77.69 190 LEU A N 1
ATOM 1535 C CA . LEU A 1 190 ? 12.629 -2.596 -24.132 1.00 77.69 190 LEU A CA 1
ATOM 1536 C C . LEU A 1 190 ? 14.089 -2.532 -24.586 1.00 77.69 190 LEU A C 1
ATOM 1538 O O . LEU A 1 190 ? 14.400 -1.864 -25.566 1.00 77.69 190 LEU A O 1
ATOM 1542 N N . ARG A 1 191 ? 14.993 -3.260 -23.924 1.00 74.06 191 ARG A N 1
ATOM 1543 C CA . ARG A 1 191 ? 16.406 -3.286 -24.311 1.00 74.06 191 ARG A CA 1
ATOM 1544 C C . ARG A 1 191 ? 16.604 -3.808 -25.735 1.00 74.06 191 ARG A C 1
ATOM 1546 O O . ARG A 1 191 ? 17.406 -3.232 -26.452 1.00 74.06 191 ARG A O 1
ATOM 1553 N N . SER A 1 192 ? 15.876 -4.849 -26.140 1.00 72.12 192 SER A N 1
ATOM 1554 C CA . SER A 1 192 ? 15.954 -5.405 -27.499 1.00 72.12 192 SER A CA 1
ATOM 1555 C C . SER A 1 192 ? 15.348 -4.504 -28.577 1.00 72.12 192 SER A C 1
ATOM 1557 O O . SER A 1 192 ? 15.738 -4.604 -29.730 1.00 72.12 192 SER A O 1
ATOM 1559 N N . ALA A 1 193 ? 14.397 -3.637 -28.214 1.00 69.25 193 ALA A N 1
ATOM 1560 C CA . ALA A 1 193 ? 13.721 -2.738 -29.148 1.00 69.25 193 ALA A CA 1
ATOM 1561 C C . ALA A 1 193 ? 14.466 -1.408 -29.368 1.00 69.25 193 ALA 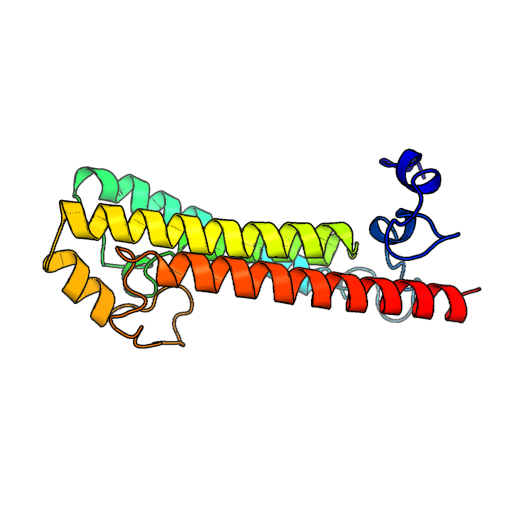A C 1
ATOM 1563 O O . ALA A 1 193 ? 14.236 -0.741 -30.372 1.00 69.25 193 ALA A O 1
ATOM 1564 N N . PHE A 1 194 ? 15.313 -1.004 -28.415 1.00 57.16 194 PHE A N 1
ATOM 1565 C CA . PHE A 1 194 ? 16.059 0.263 -28.429 1.00 57.16 194 PHE A CA 1
ATOM 1566 C C . PHE A 1 194 ? 17.588 0.080 -28.565 1.00 57.16 194 PHE A C 1
ATOM 1568 O O . PHE A 1 194 ? 18.329 1.050 -28.392 1.00 57.16 194 PHE A O 1
ATOM 1575 N N . GLN A 1 195 ? 18.057 -1.142 -28.839 1.00 50.75 195 GLN A N 1
ATOM 1576 C CA . GLN A 1 195 ? 19.414 -1.446 -29.322 1.00 50.75 195 GLN A CA 1
ATOM 1577 C C . GLN A 1 195 ? 19.383 -1.653 -30.833 1.00 50.75 195 GLN A C 1
ATOM 1579 O O . GLN A 1 195 ? 20.364 -1.229 -31.478 1.00 50.75 195 GLN A O 1
#

Solvent-accessible surface area (backbone atoms only — not comparable to full-atom values): 10718 Å² total; per-residue (Å²): 134,88,67,95,60,64,70,35,58,78,37,68,29,92,91,44,89,94,42,40,49,38,65,40,68,46,58,74,76,77,72,92,52,90,89,56,61,80,66,72,78,50,51,57,58,25,47,47,30,27,52,51,9,46,50,40,21,52,54,36,47,54,51,44,67,68,36,62,85,79,52,90,74,61,58,71,63,36,42,46,12,66,37,39,39,56,46,8,51,47,33,24,46,44,10,55,20,58,68,56,48,22,49,49,40,51,53,52,38,53,53,48,45,54,48,45,57,49,50,53,35,52,47,50,32,50,43,39,70,76,48,36,70,63,42,51,55,50,55,74,76,23,20,64,59,46,71,89,52,74,72,82,70,55,80,70,52,33,58,85,41,68,57,38,55,51,51,53,49,52,52,47,52,52,50,48,52,52,47,52,54,50,48,49,55,50,53,52,53,50,52,69,75,79,108

Sequence (195 aa):
MTWPWAWLRDLPDPLHPGESLYWLTYAVHLGDSPLLPSLFRWGVLDSALTVLGSAIFISAFLAWLKGMKEGLITHGLYGAVRHPQYLGLILLSLGISVRSLRPASFIAWLTLLFGYLTLASLEERGLLKTYGGRYERYREETPFMMPLLKLRSPQRLSPSGPYRYILLITVYIFLTIVMMAFLRNFVFALRSAFQ

Mean predicted aligned error: 7.77 Å